Protein AF-A0A7C3PF75-F1 (afdb_monomer)

Foldseek 3Di:
DPDDPDDDCVVPLLVVLVVCVVVLVLAFPQDVKPEADEDEQPAAALQAEDDVVSLVSLVVVQVVQVVCVVVRHRYAYAYEHEPPPVVLVVSVQVVQVVVVHGPVVDDPVVSVVVSVVSSVVSVVRRVVVCSSSVGSHSPVRYYYCPDPVNVVVVVVVVVVCVVVVNDDDDDDAFCADLVSLDGDDPVPWDKDKDKAKKWWFWWAFDDDPPDDDDDGTDIEIDRQLLLLLQFAEKEAACPPPVCVVQAQTWTQRPPNRDIHGYHHDNLFDCPPDNRIYTQQLNPDNSSVVVCVVVVTDHQDQADSNQAGDPSGPPVGGGHHSVVSRVVSVVVSVVVVGTDDMDIDIDMDID

pLDDT: mean 91.45, std 7.37, range [52.84, 98.44]

Solvent-accessible surface area (backbone atoms only — not comparable to full-atom values): 19732 Å² total; per-residue (Å²): 132,91,76,71,96,68,90,61,63,88,83,44,54,65,64,52,45,53,50,38,61,78,65,52,65,32,48,63,50,54,84,87,50,77,45,74,47,75,47,69,54,84,42,51,56,28,65,51,80,79,52,71,69,54,54,53,54,50,51,58,52,40,51,54,48,50,52,43,39,74,74,43,22,16,26,41,35,38,40,44,34,27,64,53,63,67,60,33,49,53,52,48,45,57,53,34,47,76,74,76,42,57,75,85,79,45,55,72,68,56,50,51,52,52,52,50,52,49,31,56,55,27,43,57,52,40,54,51,49,44,52,73,74,60,59,62,49,21,67,95,59,55,45,45,57,80,36,66,78,45,46,53,50,50,50,54,51,51,50,48,38,44,76,68,71,74,59,88,87,81,91,71,91,66,51,66,41,45,87,79,68,47,74,49,58,79,90,73,47,49,73,46,82,42,85,47,49,37,38,32,36,46,30,41,44,60,86,58,93,92,64,81,90,84,69,58,54,47,60,30,42,39,73,57,68,47,51,51,50,23,48,55,32,33,36,25,22,68,84,38,78,91,49,58,90,45,51,79,38,44,30,35,41,68,90,46,87,42,74,26,44,25,42,67,37,81,86,42,52,62,84,51,83,61,24,30,38,72,23,29,27,57,81,39,74,68,29,30,52,52,22,61,78,71,71,48,70,77,40,58,29,62,42,70,77,44,21,27,26,83,74,25,47,79,94,41,51,70,29,42,56,67,56,30,29,55,50,47,52,54,52,37,45,74,69,68,32,51,75,54,76,42,84,36,79,45,78,45,77,94

Nearest PDB structures (foldseek):
  1gax-assembly2_B  TM=9.456E-01  e=3.835E-31  Thermus thermophilus
  8c9f-assembly1_A  TM=9.007E-01  e=2.202E-23  Priestia megaterium
  8c9g-assembly1_A  TM=8.304E-01  e=9.195E-23  Priestia megaterium
  8wnj-assembly1_A  TM=8.483E-01  e=2.159E-21  Helicobacter pylori
  1wka-assembly1_A  TM=9.483E-01  e=9.766E-17  Thermus thermophilus

Sequence (350 aa):
MKLSKVYEPGQYEADIYALWEKTESFAPKNRGGKGSYSIVIPPPNANGDLHIGHGLTLALEDIAIRYHRMTGKATLFLPGADHAGFETQVVYEKHLAKEGKSRFDFSREELYGQIWDFVAQNRENYESQFRKIGASLDWSRYTFTLDQKIVDRAYETFKKLWDDDLIYRGERLVNFCTFHGTAFADIEVEYETEMGKMYYIHFPLVPVSGVTDEQKFILIATTRPETMLGDVAVAVHPDDKRFKHLVGRTVKIPLADREVPVIADPMVDPAFGTGAVKITAAHDPNDFDVARNHNLPLLSVITEEGKIGHDAPRAYHGLSVEDGRKQVVADVERLGLLKKIEDHEHRVGH

Structure (mmCIF, N/CA/C/O backbone):
data_AF-A0A7C3PF75-F1
#
_entry.id   AF-A0A7C3PF75-F1
#
loop_
_atom_site.group_PDB
_atom_site.id
_atom_site.type_symbol
_atom_site.label_atom_id
_atom_site.label_alt_id
_atom_site.label_comp_id
_atom_site.label_asym_id
_atom_site.label_entity_id
_atom_site.label_seq_id
_atom_site.pdbx_PDB_ins_code
_atom_site.Cartn_x
_atom_site.Cartn_y
_atom_site.Cartn_z
_atom_site.occupancy
_atom_site.B_iso_or_equiv
_atom_site.auth_seq_id
_atom_site.auth_comp_id
_atom_site.auth_asym_id
_atom_site.auth_atom_id
_atom_site.pdbx_PDB_model_num
ATOM 1 N N . MET A 1 1 ? -27.163 21.617 51.375 1.00 56.31 1 MET A N 1
ATOM 2 C CA . MET A 1 1 ? -26.038 21.539 50.419 1.00 56.31 1 MET A CA 1
ATOM 3 C C . MET A 1 1 ? -25.806 22.947 49.877 1.00 56.31 1 MET A C 1
ATOM 5 O O . MET A 1 1 ? -26.743 23.509 49.325 1.00 56.31 1 MET A O 1
ATOM 9 N N . LYS A 1 2 ? -24.650 23.580 50.126 1.00 59.53 2 LYS A N 1
ATOM 10 C CA . LYS A 1 2 ? -24.314 24.863 49.479 1.00 59.53 2 LYS A CA 1
ATOM 11 C C . LYS A 1 2 ? -23.828 24.534 48.069 1.00 59.53 2 LYS A C 1
ATOM 13 O O . LYS A 1 2 ? -22.743 23.988 47.926 1.00 59.53 2 LYS A O 1
ATOM 18 N N . LEU A 1 3 ? -24.657 24.795 47.065 1.00 79.19 3 LEU A N 1
ATOM 19 C CA . LEU A 1 3 ? -24.290 24.608 45.663 1.00 79.19 3 LEU A CA 1
ATOM 20 C C . LEU A 1 3 ? -23.404 25.778 45.217 1.00 79.19 3 LEU A C 1
ATOM 22 O O . LEU A 1 3 ? -23.739 26.937 45.476 1.00 79.19 3 LEU A O 1
ATOM 26 N N . SER A 1 4 ? -22.269 25.476 44.580 1.00 84.25 4 SER A N 1
ATOM 27 C CA . SER A 1 4 ? -21.447 26.489 43.908 1.00 84.25 4 SER A CA 1
ATOM 28 C C . SER A 1 4 ? -22.274 27.196 42.829 1.00 84.25 4 SER A C 1
ATOM 30 O O . SER A 1 4 ? -23.142 26.585 42.207 1.00 84.25 4 SER A O 1
ATOM 32 N N . LYS A 1 5 ? -22.005 28.485 42.590 1.00 89.50 5 LYS A N 1
ATOM 33 C CA . LYS A 1 5 ? -22.631 29.230 41.482 1.00 89.50 5 LYS A CA 1
ATOM 34 C C . LYS A 1 5 ? -22.089 28.810 40.112 1.00 89.50 5 LYS A C 1
ATOM 36 O O . LYS A 1 5 ? -22.757 29.051 39.113 1.00 89.50 5 LYS A O 1
ATOM 41 N N . VAL A 1 6 ? -20.893 28.222 40.072 1.00 92.12 6 VAL A N 1
ATOM 42 C CA . VAL A 1 6 ? -20.219 27.779 38.848 1.00 92.12 6 VAL A CA 1
ATOM 43 C C . VAL A 1 6 ? -20.114 26.258 38.881 1.00 92.12 6 VAL A C 1
ATOM 45 O O . VAL A 1 6 ? -19.651 25.691 39.872 1.00 92.12 6 VAL A O 1
ATOM 48 N N . TYR A 1 7 ? -20.582 25.611 37.813 1.00 91.25 7 TYR A N 1
ATOM 49 C CA . TYR A 1 7 ? -20.392 24.180 37.603 1.00 91.25 7 TYR A CA 1
ATOM 50 C C . TYR A 1 7 ? -18.962 23.929 37.118 1.00 91.25 7 TYR A C 1
ATOM 52 O O . TYR A 1 7 ? -18.537 24.512 36.124 1.00 91.25 7 TYR A O 1
ATOM 60 N N . GLU A 1 8 ? -18.236 23.065 37.824 1.00 91.50 8 GLU A N 1
ATOM 61 C CA . GLU A 1 8 ? -16.884 22.633 37.467 1.00 91.50 8 GLU A CA 1
ATOM 62 C C . GLU A 1 8 ? -16.927 21.144 37.095 1.00 91.50 8 GLU A C 1
ATOM 64 O O . GLU A 1 8 ? -16.920 20.305 37.997 1.00 91.50 8 GLU A O 1
ATOM 69 N N . PRO A 1 9 ? -16.998 20.787 35.796 1.00 91.38 9 PRO A N 1
ATOM 70 C CA . PRO A 1 9 ? -17.241 19.407 35.366 1.00 91.38 9 PRO A CA 1
ATOM 71 C C . PRO A 1 9 ? -16.229 18.401 35.925 1.00 91.38 9 PRO A C 1
ATOM 73 O O . PRO A 1 9 ? -16.613 17.338 36.416 1.00 91.38 9 PRO A O 1
ATOM 76 N N . GLY A 1 10 ? -14.951 18.795 35.979 1.00 90.19 10 GLY A N 1
ATOM 77 C CA . GLY A 1 10 ? -13.859 17.963 36.488 1.00 90.19 10 GLY A CA 1
ATOM 78 C C . GLY A 1 10 ? -13.993 17.532 37.954 1.00 90.19 10 GLY A C 1
ATOM 79 O O . GLY A 1 10 ? -13.311 16.598 38.361 1.00 90.19 10 GLY A O 1
ATOM 80 N N . GLN A 1 11 ? -14.877 18.157 38.742 1.00 90.94 11 GLN A N 1
ATOM 81 C CA . GLN A 1 11 ? -15.174 17.722 40.112 1.00 90.94 11 GLN A CA 1
ATOM 82 C C . GLN A 1 11 ? -16.186 16.563 40.182 1.00 90.94 11 GLN A C 1
ATOM 84 O O . GLN A 1 11 ? -16.352 15.987 41.252 1.00 90.94 11 GLN A O 1
ATOM 89 N N . TYR A 1 12 ? -16.890 16.241 39.088 1.00 92.56 12 TYR A N 1
ATOM 90 C CA . TYR A 1 12 ? -18.027 15.308 39.108 1.00 92.56 12 TYR A CA 1
ATOM 91 C C . TYR A 1 12 ? -17.942 14.191 38.063 1.00 92.56 12 TYR A C 1
ATOM 93 O O . TYR A 1 12 ? -18.398 13.082 38.328 1.00 92.56 12 TYR A O 1
ATOM 101 N N . GLU A 1 13 ? -17.408 14.465 36.870 1.00 95.44 13 GLU A N 1
ATOM 102 C CA . GLU A 1 13 ? -17.484 13.543 35.724 1.00 95.44 13 GLU A CA 1
ATOM 103 C C . GLU A 1 13 ? -16.862 12.169 36.012 1.00 95.44 13 GLU A C 1
ATOM 105 O O . GLU A 1 13 ? -17.472 11.146 35.701 1.00 95.44 13 GLU A O 1
ATOM 110 N N . ALA A 1 14 ? -15.698 12.135 36.670 1.00 94.19 14 ALA A N 1
ATOM 111 C CA . ALA A 1 14 ? -15.014 10.889 37.017 1.00 94.19 14 ALA A CA 1
ATOM 112 C C . ALA A 1 14 ? -15.833 10.022 37.991 1.00 94.19 14 ALA A C 1
ATOM 114 O O . ALA A 1 14 ? -15.987 8.820 37.769 1.00 94.19 14 ALA A O 1
ATOM 115 N N . ASP A 1 15 ? -16.415 10.634 39.026 1.00 95.25 15 ASP A N 1
ATOM 116 C CA . ASP A 1 15 ? -17.236 9.935 40.022 1.00 95.25 15 ASP A CA 1
ATOM 117 C C . ASP A 1 15 ? -18.532 9.391 39.403 1.00 95.25 15 ASP A C 1
ATOM 119 O O . ASP A 1 15 ? -18.954 8.268 39.693 1.00 95.25 15 ASP A O 1
ATOM 123 N N . ILE A 1 16 ? -19.156 10.171 38.512 1.00 96.31 16 ILE A N 1
ATOM 124 C CA . ILE A 1 16 ? -20.356 9.758 37.773 1.00 96.31 16 ILE A CA 1
ATOM 125 C C . ILE A 1 16 ? -20.036 8.572 36.860 1.00 96.31 16 ILE A C 1
ATOM 127 O O . ILE A 1 16 ? -20.795 7.600 36.828 1.00 96.31 16 ILE A O 1
ATOM 131 N N . TYR A 1 17 ? -18.912 8.623 36.143 1.00 96.81 17 TYR A N 1
ATOM 132 C CA . TYR A 1 17 ? -18.509 7.536 35.258 1.00 96.81 17 TYR A CA 1
ATOM 133 C C . TYR A 1 17 ? -18.223 6.246 36.030 1.00 96.81 17 TYR A C 1
ATOM 135 O O . TYR A 1 17 ? -18.754 5.187 35.691 1.00 96.81 17 TYR A O 1
ATOM 143 N N . ALA A 1 18 ? -17.472 6.349 37.130 1.00 95.62 18 ALA A N 1
ATOM 144 C CA . ALA A 1 18 ? -17.194 5.221 38.013 1.00 95.62 18 ALA A CA 1
ATOM 145 C C . ALA A 1 18 ? -18.487 4.594 38.566 1.00 95.62 18 ALA A C 1
ATOM 147 O O . ALA A 1 18 ? -18.597 3.370 38.679 1.00 95.62 18 ALA A O 1
ATOM 148 N N . LEU A 1 19 ? -19.505 5.409 38.871 1.00 97.12 19 LEU A N 1
ATOM 149 C CA . LEU A 1 19 ? -20.821 4.916 39.275 1.00 97.12 19 LEU A CA 1
ATOM 150 C C . LEU A 1 19 ? -21.523 4.144 38.145 1.00 97.12 19 LEU A C 1
ATOM 152 O O . LEU A 1 19 ? -22.125 3.098 38.410 1.00 97.12 19 LEU A O 1
ATOM 156 N N . TRP A 1 20 ? -21.459 4.624 36.900 1.00 96.31 20 TRP A N 1
ATOM 157 C CA . TRP A 1 20 ? -22.042 3.926 35.749 1.00 96.31 20 TRP A CA 1
ATOM 158 C C . TRP A 1 20 ? -21.400 2.561 35.509 1.00 96.31 20 TRP A C 1
ATOM 160 O O . TRP A 1 20 ? -22.131 1.587 35.316 1.00 96.31 20 TRP A O 1
ATOM 170 N N . GLU A 1 21 ? -20.072 2.463 35.582 1.00 94.38 21 GLU A N 1
ATOM 171 C CA . GLU A 1 21 ? -19.365 1.183 35.457 1.00 94.38 21 GLU A CA 1
ATOM 172 C C . GLU A 1 21 ? -19.703 0.242 36.617 1.00 94.38 21 GLU A C 1
ATOM 174 O O . GLU A 1 21 ? -20.109 -0.897 36.387 1.00 94.38 21 GLU A O 1
ATOM 179 N N . LYS A 1 22 ? -19.654 0.732 37.863 1.00 95.69 22 LYS A N 1
ATOM 180 C CA . LYS A 1 22 ? -19.972 -0.064 39.061 1.00 95.69 22 LYS A CA 1
ATOM 181 C C . LYS A 1 22 ? -21.387 -0.651 39.041 1.00 95.69 22 LYS A C 1
ATOM 183 O O . LYS A 1 22 ? -21.632 -1.700 39.628 1.00 95.69 22 LYS A O 1
ATOM 188 N N . THR A 1 23 ? -22.332 0.045 38.416 1.00 94.88 23 THR A N 1
ATOM 189 C CA . THR A 1 23 ? -23.743 -0.373 38.313 1.00 94.88 23 THR A CA 1
ATOM 190 C C . THR A 1 23 ? -24.058 -1.119 37.015 1.00 94.88 23 THR A C 1
ATOM 192 O O . THR A 1 23 ? -25.232 -1.380 36.713 1.00 94.88 23 THR A O 1
ATOM 195 N N . GLU A 1 24 ? -23.024 -1.428 36.225 1.00 93.62 24 GLU A N 1
ATOM 196 C CA . GLU A 1 24 ? -23.127 -2.065 34.913 1.00 93.62 24 GLU A CA 1
ATOM 197 C C . GLU A 1 24 ? -24.169 -1.353 34.033 1.00 93.62 24 GLU A C 1
ATOM 199 O O . GLU A 1 24 ? -25.007 -1.969 33.371 1.00 93.62 24 GLU A O 1
ATOM 204 N N . SER A 1 25 ? -24.201 -0.018 34.094 1.00 93.06 25 SER A N 1
ATOM 205 C CA . SER A 1 25 ? -25.232 0.798 33.442 1.00 93.06 25 SER A CA 1
ATOM 206 C C . SER A 1 25 ? -25.188 0.710 31.914 1.00 93.06 25 SER A C 1
ATOM 208 O O . SER A 1 25 ? -26.194 0.977 31.255 1.00 93.06 25 SER A O 1
ATOM 210 N N . PHE A 1 26 ? -24.044 0.317 31.351 1.00 94.69 26 PHE A N 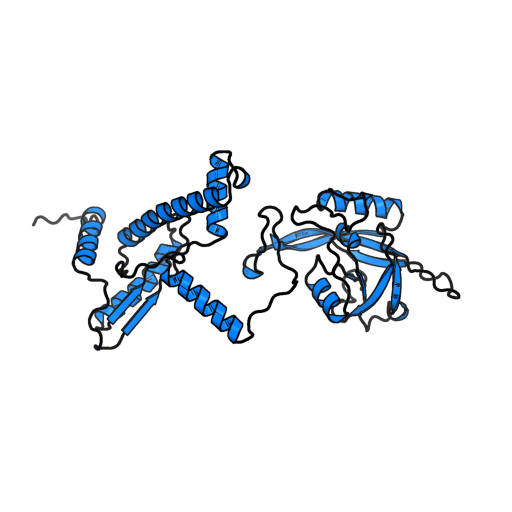1
ATOM 211 C CA . PHE A 1 26 ? -23.822 0.253 29.906 1.00 94.69 26 PHE A CA 1
ATOM 212 C C . PHE A 1 26 ? -24.114 -1.112 29.286 1.00 94.69 26 PHE A C 1
ATOM 214 O O . PHE A 1 26 ? -24.373 -1.176 28.081 1.00 94.69 26 PHE A O 1
ATOM 221 N N . ALA A 1 27 ? -24.147 -2.171 30.100 1.00 92.50 27 ALA A N 1
ATOM 222 C CA . ALA A 1 27 ? -24.426 -3.522 29.642 1.00 92.50 27 ALA A CA 1
ATOM 223 C C . ALA A 1 27 ? -25.846 -3.629 29.038 1.00 92.50 27 ALA A C 1
ATOM 225 O O . ALA A 1 27 ? -26.780 -2.981 29.529 1.00 92.50 27 ALA A O 1
ATOM 226 N N . PRO A 1 28 ? -26.063 -4.464 28.001 1.00 91.56 28 PRO A N 1
ATOM 227 C CA . PRO A 1 28 ? -27.381 -4.646 27.396 1.00 91.56 28 PRO A CA 1
ATOM 228 C C . PRO A 1 28 ? -28.409 -5.219 28.389 1.00 91.56 28 PRO A C 1
ATOM 230 O O . PRO A 1 28 ? -28.461 -6.427 28.630 1.00 91.56 28 PRO A O 1
ATOM 233 N N . LYS A 1 29 ? -29.268 -4.351 28.935 1.00 84.44 29 LYS A N 1
ATOM 234 C CA . LYS A 1 29 ? -30.427 -4.701 29.780 1.00 84.44 29 LYS A CA 1
ATOM 235 C C . LYS A 1 29 ? -31.695 -4.836 28.914 1.00 84.44 29 LYS A C 1
ATOM 237 O O . LYS A 1 29 ? -31.713 -4.377 27.777 1.00 84.44 29 LYS A O 1
ATOM 242 N N . ASN A 1 30 ? -32.762 -5.464 29.420 1.00 77.19 30 ASN A N 1
ATOM 243 C CA . ASN A 1 30 ? -34.051 -5.648 28.713 1.00 77.19 30 ASN A CA 1
ATOM 244 C C . ASN A 1 30 ? -34.005 -6.523 27.442 1.00 77.19 30 ASN A C 1
ATOM 246 O O . ASN A 1 30 ? -34.671 -6.228 26.444 1.00 77.19 30 ASN A O 1
ATOM 250 N N . ARG A 1 31 ? -33.244 -7.627 27.460 1.00 70.31 31 ARG A N 1
ATOM 251 C CA . ARG A 1 31 ? -33.301 -8.634 26.384 1.00 70.31 31 ARG A CA 1
ATOM 252 C C . ARG A 1 31 ? -34.741 -9.153 26.242 1.00 70.31 31 ARG A C 1
ATOM 254 O O . ARG A 1 31 ? -35.312 -9.625 27.217 1.00 70.31 31 ARG A O 1
ATOM 261 N N . GLY A 1 32 ? -35.324 -9.024 25.047 1.00 66.69 32 GLY A N 1
ATOM 262 C CA . GLY A 1 32 ? -36.733 -9.360 24.782 1.00 66.69 32 GLY A CA 1
ATOM 263 C C . GLY A 1 32 ? -37.738 -8.213 24.987 1.00 66.69 32 GLY A C 1
ATOM 264 O O . GLY A 1 32 ? -38.935 -8.441 24.856 1.00 66.69 32 GLY A O 1
ATOM 265 N N . GLY A 1 33 ? -37.271 -6.994 25.295 1.00 78.19 33 GLY A N 1
ATOM 266 C CA . GLY A 1 33 ? -38.093 -5.780 25.377 1.00 78.19 33 GLY A CA 1
ATOM 267 C C . GLY A 1 33 ? -38.475 -5.210 24.003 1.00 78.19 33 GLY A C 1
ATOM 268 O O . GLY A 1 33 ? -38.854 -5.938 23.091 1.00 78.19 33 GLY A O 1
ATOM 269 N N . LYS A 1 34 ? -38.338 -3.890 23.806 1.00 88.19 34 LYS A N 1
ATOM 270 C CA . LYS A 1 34 ? -38.703 -3.190 22.549 1.00 88.19 34 LYS A CA 1
ATOM 271 C C . LYS A 1 34 ? -37.704 -3.400 21.390 1.00 88.19 34 LYS A C 1
ATOM 273 O O . LYS A 1 34 ? -37.527 -2.524 20.543 1.00 88.19 34 LYS A O 1
ATOM 278 N N . GLY A 1 35 ? -37.034 -4.549 21.363 1.00 92.62 35 GLY A N 1
ATOM 279 C CA . GLY A 1 35 ? -35.969 -4.890 20.420 1.00 92.62 35 GLY A CA 1
ATOM 280 C C . GLY A 1 35 ? -34.564 -4.526 20.908 1.00 92.62 35 GLY A C 1
ATOM 281 O O . GLY A 1 35 ? -34.360 -4.104 22.049 1.00 92.62 35 GLY A O 1
ATOM 282 N N . SER A 1 36 ? -33.585 -4.714 20.025 1.00 95.38 36 SER A N 1
ATOM 283 C CA . SER A 1 36 ? -32.164 -4.452 20.269 1.00 95.38 36 SER A CA 1
ATOM 284 C C . SER A 1 36 ? -31.625 -3.346 19.363 1.00 95.38 36 SER A C 1
ATOM 286 O O . SER A 1 36 ? -32.185 -3.057 18.305 1.00 95.38 36 SER A O 1
ATOM 288 N N . TYR A 1 37 ? -30.534 -2.718 19.788 1.00 96.00 37 TYR A N 1
ATOM 289 C CA . TYR A 1 37 ? -29.764 -1.777 18.981 1.00 96.00 37 TYR A CA 1
ATOM 290 C C . TYR A 1 37 ? -28.284 -1.934 19.319 1.00 96.00 37 TYR A C 1
ATOM 292 O O . TYR A 1 37 ? -27.933 -2.037 20.491 1.00 96.00 37 TYR A O 1
ATOM 300 N N . SER A 1 38 ? -27.412 -1.997 18.323 1.00 96.38 38 SER A N 1
ATOM 301 C CA . SER A 1 38 ? -25.989 -2.197 18.574 1.00 96.38 38 SER A CA 1
ATOM 302 C C . SER A 1 38 ? -25.133 -1.379 17.633 1.00 96.38 38 SER A C 1
ATOM 304 O O . SER A 1 38 ? -25.438 -1.301 16.446 1.00 96.38 38 SER A O 1
ATOM 306 N N . ILE A 1 39 ? -24.049 -0.839 18.176 1.00 97.50 39 ILE A N 1
ATOM 307 C CA . ILE A 1 39 ? -22.969 -0.207 17.428 1.00 97.50 39 ILE A CA 1
ATOM 308 C C . ILE A 1 39 ? -21.669 -0.877 17.869 1.00 97.50 39 ILE A C 1
ATOM 310 O O . ILE A 1 39 ? -21.458 -1.114 19.062 1.00 97.50 39 ILE A O 1
ATOM 314 N N . VAL A 1 40 ? -20.828 -1.212 16.898 1.00 95.50 40 VAL A N 1
ATOM 315 C CA . VAL A 1 40 ? -19.425 -1.558 17.129 1.00 95.50 40 VAL A CA 1
ATOM 316 C C . VAL A 1 40 ? -18.650 -0.279 16.885 1.00 95.50 40 VAL A C 1
ATOM 318 O O . VAL A 1 40 ? -18.814 0.293 15.808 1.00 95.50 40 VAL A O 1
ATOM 321 N N . ILE A 1 41 ? -17.872 0.192 17.866 1.00 92.62 41 ILE A N 1
ATOM 322 C CA . ILE A 1 41 ? -17.008 1.344 17.591 1.00 92.62 41 ILE A CA 1
ATOM 323 C C . ILE A 1 41 ? -16.045 0.961 16.468 1.00 92.62 41 ILE A C 1
ATOM 325 O O . ILE A 1 41 ? -15.554 -0.173 16.480 1.00 92.62 41 ILE A O 1
ATOM 329 N N . PRO A 1 42 ? -15.731 1.867 15.532 1.00 91.19 42 PRO A N 1
ATOM 330 C CA . PRO A 1 42 ? -14.528 1.745 14.729 1.00 91.19 42 PRO A CA 1
ATOM 331 C C . PRO A 1 42 ? -13.356 1.609 15.711 1.00 91.19 42 PRO A C 1
ATOM 333 O O . PRO A 1 42 ? -13.108 2.548 16.475 1.00 91.19 42 PRO A O 1
ATOM 336 N N . PRO A 1 43 ? -12.723 0.428 15.808 1.00 87.56 43 PRO A N 1
ATOM 337 C CA . PRO A 1 43 ? -11.720 0.196 16.833 1.00 87.56 43 PRO A CA 1
ATOM 338 C C . PRO A 1 43 ? -10.542 1.145 16.569 1.00 87.56 43 PRO A C 1
ATOM 340 O O . PRO A 1 43 ? -9.991 1.102 15.472 1.00 87.56 43 PRO A O 1
ATOM 343 N N . PRO A 1 44 ? -10.165 2.029 17.513 1.00 89.12 44 PRO A N 1
ATOM 344 C CA . PRO A 1 44 ? -9.014 2.897 17.319 1.00 89.12 44 PRO A CA 1
ATOM 345 C C . PRO A 1 44 ? -7.741 2.063 17.177 1.00 89.12 44 PRO A C 1
ATOM 347 O O . PRO A 1 44 ? -7.589 1.018 17.822 1.00 89.12 44 PRO A O 1
ATOM 350 N N . ASN A 1 45 ? -6.814 2.569 16.369 1.00 88.19 45 ASN A N 1
ATOM 351 C CA . ASN A 1 45 ? -5.495 1.976 16.211 1.00 88.19 45 ASN A CA 1
ATOM 352 C C . ASN A 1 45 ? -4.725 2.154 17.522 1.00 88.19 45 ASN A C 1
ATOM 354 O O . ASN A 1 45 ? -4.598 3.262 18.045 1.00 88.19 45 ASN A O 1
ATOM 358 N N . ALA A 1 46 ? -4.208 1.061 18.075 1.00 81.19 46 ALA A N 1
ATOM 359 C CA . ALA A 1 46 ? -3.522 1.056 19.365 1.00 81.19 46 ALA A CA 1
ATOM 360 C C . ALA A 1 46 ? -2.058 1.534 19.257 1.00 81.19 46 ALA A C 1
ATOM 362 O O . ALA A 1 46 ? -1.144 0.931 19.819 1.00 81.19 46 ALA A O 1
ATOM 363 N N . ASN A 1 47 ? -1.829 2.620 18.516 1.00 78.81 47 ASN A N 1
ATOM 364 C CA . ASN A 1 47 ? -0.511 3.186 18.231 1.00 78.81 47 ASN A CA 1
ATOM 365 C C . ASN A 1 47 ? -0.335 4.632 18.739 1.00 78.81 47 ASN A C 1
ATOM 367 O O . ASN A 1 47 ? 0.773 5.162 18.663 1.00 78.81 47 ASN A O 1
ATOM 371 N N . GLY A 1 48 ? -1.379 5.268 19.287 1.00 80.94 48 GLY A N 1
ATOM 372 C CA . GLY A 1 48 ? -1.293 6.625 19.832 1.00 80.94 48 GLY A CA 1
ATOM 373 C C . GLY A 1 48 ? -2.555 7.113 20.550 1.00 80.94 48 GLY A C 1
ATOM 374 O O . GLY A 1 48 ? -3.515 6.370 20.742 1.00 80.94 48 GLY A O 1
ATOM 375 N N . ASP A 1 49 ? -2.530 8.384 20.961 1.00 85.69 49 ASP A N 1
ATOM 376 C CA . ASP A 1 49 ? -3.632 9.052 21.663 1.00 85.69 49 ASP A CA 1
ATOM 377 C C . ASP A 1 49 ? -4.803 9.424 20.737 1.00 85.69 49 ASP A C 1
ATOM 379 O O . ASP A 1 49 ? -4.630 9.746 19.558 1.00 85.69 49 ASP A O 1
ATOM 383 N N . LEU A 1 50 ? -6.013 9.481 21.302 1.00 88.00 50 LEU A N 1
ATOM 384 C CA . LEU A 1 50 ? -7.208 9.912 20.584 1.00 88.00 50 LEU A CA 1
ATOM 385 C C . LEU A 1 50 ? -7.156 11.412 20.252 1.00 88.00 50 LEU A C 1
ATOM 387 O O . LEU A 1 50 ? -7.067 12.272 21.127 1.00 88.00 50 LEU A O 1
ATOM 391 N N . HIS A 1 51 ? -7.327 11.741 18.973 1.00 90.31 51 HIS A N 1
ATOM 392 C CA . HIS A 1 51 ? -7.577 13.108 18.505 1.00 90.31 51 HIS A CA 1
ATOM 393 C C . HIS A 1 51 ? -9.076 13.467 18.410 1.00 90.31 51 HIS A C 1
ATOM 395 O O . HIS A 1 51 ? -9.951 12.604 18.483 1.00 90.31 51 HIS A O 1
ATOM 401 N N . ILE A 1 52 ? -9.386 14.741 18.128 1.00 92.81 52 ILE A N 1
ATOM 402 C CA . ILE A 1 52 ? -10.761 15.283 18.062 1.00 92.81 52 ILE A CA 1
ATOM 403 C C . ILE A 1 52 ? -11.701 14.523 17.111 1.00 92.81 52 ILE A C 1
ATOM 405 O O . ILE A 1 52 ? -12.884 14.387 17.411 1.00 92.81 52 ILE A O 1
ATOM 409 N N . GLY A 1 53 ? -11.178 13.974 16.008 1.00 92.38 53 GLY A N 1
ATOM 410 C CA . GLY A 1 53 ? -11.943 13.106 15.103 1.00 92.38 53 GLY A CA 1
ATOM 411 C C . GLY A 1 53 ? -12.570 11.893 15.804 1.00 92.38 53 GLY A C 1
ATOM 412 O O . GLY A 1 53 ? -13.754 11.634 15.612 1.00 92.38 53 GLY A O 1
ATOM 413 N N . HIS A 1 54 ? -11.837 11.219 16.700 1.00 92.06 54 HIS A N 1
ATOM 414 C CA . HIS A 1 54 ? -12.389 10.130 17.510 1.00 92.06 54 HIS A CA 1
ATOM 415 C C . HIS A 1 54 ? -13.499 10.629 18.435 1.00 92.06 54 HIS A C 1
ATOM 417 O O . HIS A 1 54 ? -14.532 9.980 18.563 1.00 92.06 54 HIS A O 1
ATOM 423 N N . GLY A 1 55 ? -13.309 11.804 19.046 1.00 92.31 55 GLY A N 1
ATOM 424 C CA . GLY A 1 55 ? -14.317 12.430 19.901 1.00 92.31 55 GLY A CA 1
ATOM 425 C C . GLY A 1 55 ? -15.624 12.719 19.158 1.00 92.31 55 GLY A C 1
ATOM 426 O O . GLY A 1 55 ? -16.697 12.450 19.693 1.00 92.31 55 GLY A O 1
ATOM 427 N N . LEU A 1 56 ? -15.545 13.207 17.914 1.00 94.44 56 LEU A N 1
ATOM 428 C CA . LEU A 1 56 ? -16.714 13.446 17.064 1.00 94.44 56 LEU A CA 1
ATOM 429 C C . LEU A 1 56 ? -17.464 12.144 16.753 1.00 94.44 56 LEU A C 1
ATOM 431 O O . LEU A 1 56 ? -18.668 12.069 16.998 1.00 94.44 56 LEU A O 1
ATOM 435 N N . THR A 1 57 ? -16.764 11.129 16.240 1.00 94.69 57 THR A N 1
ATOM 436 C CA . THR A 1 57 ? -17.370 9.835 15.884 1.00 94.69 57 THR A CA 1
ATOM 437 C C . THR A 1 57 ? -18.025 9.186 17.099 1.00 94.69 57 THR A C 1
ATOM 439 O O . THR A 1 57 ? -19.208 8.848 17.064 1.00 94.69 57 THR A O 1
ATOM 442 N N . LEU A 1 58 ? -17.292 9.119 18.212 1.00 94.88 58 LEU A N 1
ATOM 443 C CA . LEU A 1 58 ? -17.775 8.545 19.460 1.00 94.88 58 LEU A CA 1
ATOM 444 C C . LEU A 1 58 ? -19.014 9.275 19.985 1.00 94.88 58 LEU A C 1
ATOM 446 O O . LEU A 1 58 ? -19.963 8.628 20.418 1.00 94.88 58 LEU A O 1
ATOM 450 N N . ALA A 1 59 ? -19.035 10.611 19.941 1.00 94.81 59 ALA A N 1
ATOM 451 C CA . ALA A 1 59 ? -20.180 11.388 20.405 1.00 94.81 59 ALA A CA 1
ATOM 452 C C . ALA A 1 59 ? -21.447 11.085 19.590 1.00 94.81 59 ALA A C 1
ATOM 454 O O . ALA A 1 59 ? -22.523 10.923 20.168 1.00 94.81 59 ALA A O 1
ATOM 455 N N . LEU A 1 60 ? -21.331 10.972 18.262 1.00 96.38 60 LEU A N 1
ATOM 456 C CA . LEU A 1 60 ? -22.463 10.651 17.386 1.00 96.38 60 LEU A CA 1
ATOM 457 C C . LEU A 1 60 ? -23.025 9.251 17.672 1.00 96.38 60 LEU A C 1
ATOM 459 O O . LEU A 1 60 ? -24.241 9.080 17.798 1.00 96.38 60 LEU A O 1
ATOM 463 N N . GLU A 1 61 ? -22.147 8.262 17.824 1.00 97.50 61 GLU A N 1
ATOM 464 C CA . GLU A 1 61 ? -22.524 6.884 18.144 1.00 97.50 61 GLU A CA 1
ATOM 465 C C . GLU A 1 61 ? -23.136 6.767 19.548 1.00 97.50 61 GLU A C 1
ATOM 467 O O . GLU A 1 61 ? -24.189 6.144 19.728 1.00 97.50 61 GLU A O 1
ATOM 472 N N . ASP A 1 62 ? -22.534 7.424 20.544 1.00 97.69 62 ASP A N 1
ATOM 473 C CA . ASP A 1 62 ? -22.987 7.372 21.934 1.00 97.69 62 ASP A CA 1
ATOM 474 C C . ASP A 1 62 ? -24.361 8.035 22.111 1.00 97.69 62 ASP A C 1
ATOM 476 O O . ASP A 1 62 ? -25.205 7.528 22.855 1.00 97.69 62 ASP A O 1
ATOM 480 N N . ILE A 1 63 ? -24.645 9.124 21.382 1.00 97.94 63 ILE A N 1
ATOM 481 C CA . ILE A 1 63 ? -25.978 9.748 21.352 1.00 97.94 63 ILE A CA 1
ATOM 482 C C . ILE A 1 63 ? -27.029 8.742 20.868 1.00 97.94 63 ILE A C 1
ATOM 484 O O . ILE A 1 63 ? -28.078 8.594 21.506 1.00 97.94 63 ILE A O 1
ATOM 488 N N . ALA A 1 64 ? -26.753 8.017 19.780 1.00 97.81 64 ALA A N 1
ATOM 489 C CA . ALA A 1 64 ? -27.678 7.026 19.235 1.00 97.81 64 ALA A CA 1
ATOM 490 C C . ALA A 1 64 ? -27.900 5.856 20.208 1.00 97.81 64 ALA A C 1
ATOM 492 O O . ALA A 1 64 ? -29.043 5.454 20.461 1.00 97.81 64 ALA A O 1
ATOM 493 N N . ILE A 1 65 ? -26.822 5.354 20.818 1.00 97.81 65 ILE A N 1
ATOM 494 C CA . ILE A 1 65 ? -26.876 4.317 21.855 1.00 97.81 65 ILE A CA 1
ATOM 495 C C . ILE A 1 65 ? -27.736 4.775 23.032 1.00 97.81 65 ILE A C 1
ATOM 497 O O . ILE A 1 65 ? -28.666 4.069 23.428 1.00 97.81 65 ILE A O 1
ATOM 501 N N . ARG A 1 66 ? -27.473 5.962 23.586 1.00 97.50 66 ARG A N 1
ATOM 502 C CA . ARG A 1 66 ? -28.217 6.492 24.737 1.00 97.50 66 ARG A CA 1
ATOM 503 C C . ARG A 1 66 ? -29.685 6.702 24.412 1.00 97.50 66 ARG A C 1
ATOM 505 O O . ARG A 1 66 ? -30.530 6.265 25.192 1.00 97.50 66 ARG A O 1
ATOM 512 N N . TYR A 1 67 ? -29.994 7.297 23.261 1.00 97.31 67 TYR A N 1
ATOM 513 C CA . TYR A 1 67 ? -31.367 7.474 22.799 1.00 97.31 67 TYR A CA 1
ATOM 514 C C . TYR A 1 67 ? -32.105 6.132 22.755 1.00 97.31 67 TYR A C 1
ATOM 516 O O . TYR A 1 67 ? -33.146 5.965 23.394 1.00 97.31 67 TYR A O 1
ATOM 524 N N . HIS A 1 68 ? -31.538 5.125 22.085 1.00 96.12 68 HIS A N 1
ATOM 525 C CA . HIS A 1 68 ? -32.181 3.819 21.986 1.00 96.12 68 HIS A CA 1
ATOM 526 C C . HIS A 1 68 ? -32.305 3.107 23.337 1.00 96.12 68 HIS A C 1
ATOM 528 O O . HIS A 1 68 ? -33.355 2.513 23.610 1.00 96.12 68 HIS A O 1
ATOM 534 N N . ARG A 1 69 ? -31.308 3.240 24.218 1.00 95.31 69 ARG A N 1
ATOM 535 C CA . ARG A 1 69 ? -31.351 2.721 25.592 1.00 95.31 69 ARG A CA 1
ATOM 536 C C . ARG A 1 69 ? -32.516 3.344 26.362 1.00 95.31 69 ARG A C 1
ATOM 538 O O . ARG A 1 69 ? -33.313 2.621 26.956 1.00 95.31 69 ARG A O 1
ATOM 545 N N . MET A 1 70 ? -32.688 4.664 26.266 1.00 94.56 70 MET A N 1
ATOM 546 C CA . MET A 1 70 ? -33.788 5.406 26.898 1.00 94.56 70 MET A CA 1
ATOM 547 C C . MET A 1 70 ? -35.166 5.055 26.321 1.00 94.56 70 MET A C 1
ATOM 549 O O . MET A 1 70 ? -36.154 5.064 27.051 1.00 94.56 70 MET A O 1
ATOM 553 N N . THR A 1 71 ? -35.258 4.681 25.040 1.00 94.19 71 THR A N 1
ATOM 554 C CA . THR A 1 71 ? -36.526 4.209 24.446 1.00 94.19 71 THR A CA 1
ATOM 555 C C . THR A 1 71 ? -36.940 2.803 24.896 1.00 94.19 71 THR A C 1
ATOM 557 O O . THR A 1 71 ? -38.054 2.369 24.587 1.00 94.19 71 THR A O 1
ATOM 560 N N . GLY A 1 72 ? -36.087 2.099 25.650 1.00 93.12 72 GLY A N 1
ATOM 561 C CA . GLY A 1 72 ? -36.347 0.764 26.192 1.00 93.12 72 GLY A CA 1
ATOM 562 C C . GLY A 1 72 ? -35.817 -0.390 25.337 1.00 93.12 72 GLY A C 1
ATOM 563 O O . GLY A 1 72 ? -36.241 -1.529 25.544 1.00 93.12 72 GLY A O 1
ATOM 564 N N . LYS A 1 73 ? -34.923 -0.123 24.374 1.00 95.00 73 LYS A N 1
ATOM 565 C CA . LYS A 1 73 ? -34.215 -1.175 23.630 1.00 95.00 73 LYS A CA 1
ATOM 566 C C . LYS A 1 73 ? -33.042 -1.725 24.441 1.00 95.00 73 LYS A C 1
ATOM 568 O O . LYS A 1 73 ? -32.419 -0.998 25.213 1.00 95.00 73 LYS A O 1
ATOM 573 N N . ALA A 1 74 ? -32.697 -2.988 24.205 1.00 95.69 74 ALA A N 1
ATOM 574 C CA . ALA A 1 74 ? -31.435 -3.553 24.671 1.00 95.69 74 ALA A CA 1
ATOM 575 C C . ALA A 1 74 ? -30.288 -3.030 23.797 1.00 95.69 74 ALA A C 1
ATOM 577 O O . ALA A 1 74 ? -30.211 -3.369 22.615 1.00 95.69 74 ALA A O 1
ATOM 578 N N . THR A 1 75 ? -29.419 -2.191 24.360 1.00 96.25 75 THR A N 1
ATOM 579 C CA . THR A 1 75 ? -28.346 -1.535 23.601 1.00 96.25 75 THR A CA 1
ATOM 580 C C . THR A 1 75 ? -26.978 -2.126 23.882 1.00 96.25 75 THR A C 1
ATOM 582 O O . THR A 1 75 ? -26.614 -2.234 25.052 1.00 96.25 75 THR A O 1
ATOM 585 N N . LEU A 1 76 ? -26.210 -2.422 22.836 1.00 96.56 76 LEU A N 1
ATOM 586 C CA . LEU A 1 76 ? -24.798 -2.791 22.934 1.00 96.56 76 LEU A CA 1
ATOM 587 C C . LEU A 1 76 ? -23.943 -1.750 22.216 1.00 96.56 76 LEU A C 1
ATOM 589 O O . LEU A 1 76 ? -24.044 -1.617 21.001 1.00 96.56 76 LEU A O 1
ATOM 593 N N . PHE A 1 77 ? -23.088 -1.057 22.960 1.00 97.19 77 PHE A N 1
ATOM 594 C CA . PHE A 1 77 ? -22.021 -0.254 22.378 1.00 97.19 77 PHE A CA 1
ATOM 595 C C . PHE A 1 77 ? -20.707 -0.986 22.621 1.00 97.19 77 PHE A C 1
ATOM 597 O O . PHE A 1 77 ? -20.220 -1.000 23.750 1.00 97.19 77 PHE A O 1
ATOM 604 N N . LEU A 1 78 ? -20.234 -1.715 21.611 1.00 95.81 78 LEU A N 1
ATOM 605 C CA . LEU A 1 78 ? -19.134 -2.666 21.750 1.00 95.81 78 LEU A CA 1
ATOM 606 C C . LEU A 1 78 ? -17.791 -1.938 21.598 1.00 95.81 78 LEU A C 1
ATOM 608 O O . LEU A 1 78 ? -17.525 -1.453 20.497 1.00 95.81 78 LEU A O 1
ATOM 612 N N . PRO A 1 79 ? -16.953 -1.878 22.652 1.00 94.81 79 PRO A N 1
ATOM 613 C CA . PRO A 1 79 ? -15.614 -1.327 22.544 1.00 94.81 79 PRO A CA 1
ATOM 614 C C . PRO A 1 79 ? -14.629 -2.348 21.970 1.00 94.81 79 PRO A C 1
ATOM 616 O O . PRO A 1 79 ? -14.766 -3.558 22.174 1.00 94.81 79 PRO A O 1
ATOM 619 N N . GLY A 1 80 ? -13.580 -1.844 21.331 1.00 92.44 80 GLY A N 1
ATOM 620 C CA . GLY A 1 80 ? -12.434 -2.638 20.919 1.00 92.44 80 GLY A CA 1
ATOM 621 C C . GLY A 1 80 ? -11.235 -1.781 20.544 1.00 92.44 80 GLY A C 1
ATOM 622 O O . GLY A 1 80 ? -11.316 -0.560 20.630 1.00 92.44 80 GLY A O 1
ATOM 623 N N . AL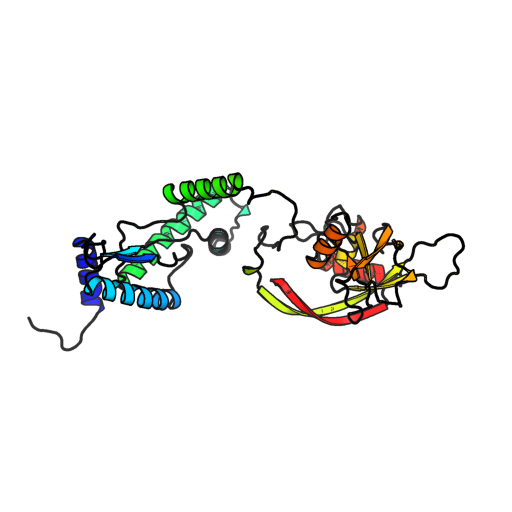A A 1 81 ? -10.138 -2.421 20.153 1.00 91.12 81 ALA A N 1
ATOM 624 C CA . ALA A 1 81 ? -9.002 -1.762 19.514 1.00 91.12 81 ALA A CA 1
ATOM 625 C C . ALA A 1 81 ? -8.439 -2.608 18.385 1.00 91.12 81 ALA A C 1
ATOM 627 O O . ALA A 1 81 ? -8.582 -3.836 18.381 1.00 91.12 81 ALA A O 1
ATOM 628 N N . ASP A 1 82 ? -7.782 -1.921 17.459 1.00 91.31 82 ASP A N 1
ATOM 629 C CA . ASP A 1 82 ? -7.105 -2.527 16.333 1.00 91.31 82 ASP A CA 1
ATOM 630 C C . ASP A 1 82 ? -5.593 -2.479 16.546 1.00 91.31 82 ASP A C 1
ATOM 632 O O . ASP A 1 82 ? -5.012 -1.455 16.906 1.00 91.31 82 ASP A O 1
ATOM 636 N N . HIS A 1 83 ? -4.944 -3.614 16.320 1.00 89.25 83 HIS A N 1
ATOM 637 C CA . HIS A 1 83 ? -3.496 -3.717 16.234 1.00 89.25 83 HIS A CA 1
ATOM 638 C C . HIS A 1 83 ? -2.901 -2.923 15.063 1.00 89.25 83 HIS A C 1
ATOM 640 O O . HIS A 1 83 ? -1.707 -2.647 15.098 1.00 89.25 83 HIS A O 1
ATOM 646 N N . ALA A 1 84 ? -3.696 -2.594 14.036 1.00 87.06 84 ALA A N 1
ATOM 647 C CA . ALA A 1 84 ? -3.338 -1.770 12.877 1.00 87.06 84 ALA A CA 1
ATOM 648 C C . ALA A 1 84 ? -2.097 -2.222 12.076 1.00 87.06 84 ALA A C 1
ATOM 650 O O . ALA A 1 84 ? -1.552 -1.443 11.296 1.00 87.06 84 ALA A O 1
ATOM 651 N N . GLY A 1 85 ? -1.643 -3.470 12.261 1.00 88.69 85 GLY A N 1
ATOM 652 C CA . GLY A 1 85 ? -0.549 -4.104 11.520 1.00 88.69 85 GLY A CA 1
ATOM 653 C C . GLY A 1 85 ? 0.630 -3.173 11.210 1.00 88.69 85 GLY A C 1
ATOM 654 O O . GLY A 1 85 ? 1.403 -2.799 12.095 1.00 88.69 85 GLY A O 1
ATOM 655 N N . PHE A 1 86 ? 0.747 -2.807 9.931 1.00 85.31 86 PHE A N 1
ATOM 656 C CA . PHE A 1 86 ? 1.819 -1.969 9.400 1.00 85.31 86 PHE A CA 1
ATOM 657 C C . PHE A 1 86 ? 1.880 -0.568 10.029 1.00 85.31 86 PHE A C 1
ATOM 659 O O . PHE A 1 86 ? 2.970 -0.103 10.358 1.00 85.31 86 PHE A O 1
ATOM 666 N N . GLU A 1 87 ? 0.746 0.098 10.265 1.00 86.31 87 GLU A N 1
ATOM 667 C CA . GLU A 1 87 ? 0.749 1.451 10.838 1.00 86.31 87 GLU A CA 1
ATOM 668 C C . GLU A 1 87 ? 1.368 1.474 12.236 1.00 86.31 87 GLU A C 1
ATOM 670 O O . GLU A 1 87 ? 2.161 2.357 12.569 1.00 86.31 87 GLU A O 1
ATOM 675 N N . THR A 1 88 ? 1.038 0.477 13.059 1.00 89.94 88 THR A N 1
ATOM 676 C CA . THR A 1 88 ? 1.645 0.308 14.381 1.00 89.94 88 THR A CA 1
ATOM 677 C C . THR A 1 88 ? 3.144 0.096 14.267 1.00 89.94 88 THR A C 1
ATOM 679 O O . THR A 1 88 ? 3.899 0.716 15.015 1.00 89.94 88 THR A O 1
ATOM 682 N N . GLN A 1 89 ? 3.593 -0.721 13.310 1.00 89.38 89 GLN A N 1
ATOM 683 C CA . GLN A 1 89 ? 5.017 -0.913 13.073 1.00 89.38 89 GLN A CA 1
ATOM 684 C C . GLN A 1 89 ? 5.701 0.403 12.674 1.00 89.38 89 GLN A C 1
ATOM 686 O O . GLN A 1 89 ? 6.732 0.730 13.249 1.00 89.38 89 GLN A O 1
ATOM 691 N N . VAL A 1 90 ? 5.122 1.212 11.780 1.00 88.25 90 VAL A N 1
ATOM 692 C CA . VAL A 1 90 ? 5.691 2.517 11.387 1.00 88.25 90 VAL A CA 1
ATOM 693 C C . VAL A 1 90 ? 5.785 3.478 12.570 1.00 88.25 90 VAL A C 1
ATOM 695 O O . VAL A 1 90 ? 6.797 4.161 12.744 1.00 88.25 90 VAL A O 1
ATOM 698 N N . VAL A 1 91 ? 4.742 3.557 13.398 1.00 89.31 91 VAL A N 1
ATOM 699 C CA . VAL A 1 91 ? 4.763 4.413 14.592 1.00 89.31 91 VAL A CA 1
ATOM 700 C C . VAL A 1 91 ? 5.810 3.919 15.593 1.00 89.31 91 VAL A C 1
ATOM 702 O O . VAL A 1 91 ? 6.546 4.734 16.157 1.00 89.31 91 VAL A O 1
ATOM 705 N N . TYR A 1 92 ? 5.935 2.603 15.765 1.00 90.44 92 TYR A N 1
ATOM 706 C CA . TYR A 1 92 ? 6.952 2.008 16.623 1.00 90.44 92 TYR A CA 1
ATOM 707 C C . TYR A 1 92 ? 8.374 2.229 16.084 1.00 90.44 92 TYR A C 1
ATOM 709 O O . TYR A 1 92 ? 9.270 2.614 16.831 1.00 90.44 92 TYR A O 1
ATOM 717 N N . GLU A 1 93 ? 8.593 2.107 14.775 1.00 90.12 93 GLU A N 1
ATOM 718 C CA . GLU A 1 93 ? 9.880 2.407 14.139 1.00 90.12 93 GLU A CA 1
ATOM 719 C C . GLU A 1 93 ? 10.259 3.890 14.293 1.00 90.12 93 GLU A C 1
ATOM 721 O O . GLU A 1 93 ? 11.418 4.205 14.563 1.00 90.12 93 GLU A O 1
ATOM 726 N N . LYS A 1 94 ? 9.290 4.819 14.241 1.00 89.56 94 LYS A N 1
ATOM 727 C CA . LYS A 1 94 ? 9.520 6.238 14.584 1.00 89.56 94 LYS A CA 1
ATOM 728 C C . LYS A 1 94 ? 9.910 6.429 16.052 1.00 89.56 94 LYS A C 1
ATOM 730 O O . LYS A 1 94 ? 10.645 7.367 16.363 1.00 89.56 94 LYS A O 1
ATOM 735 N N . HIS A 1 95 ? 9.407 5.592 16.960 1.00 89.31 95 HIS A N 1
ATOM 736 C CA . HIS A 1 95 ? 9.818 5.594 18.364 1.00 89.31 95 HIS A CA 1
ATOM 737 C C . HIS A 1 95 ? 11.259 5.082 18.517 1.00 89.31 95 HIS A C 1
ATOM 739 O O . HIS A 1 95 ? 12.078 5.783 19.107 1.00 89.31 95 HIS A O 1
ATOM 745 N N . LEU A 1 96 ? 11.601 3.952 17.890 1.00 92.00 96 LEU A N 1
ATOM 746 C CA . LEU A 1 96 ? 12.968 3.413 17.857 1.00 92.00 96 LEU A CA 1
ATOM 747 C C . LEU A 1 96 ? 13.977 4.406 17.265 1.00 92.00 96 LEU A C 1
ATOM 749 O O . LEU A 1 96 ? 15.056 4.600 17.824 1.00 92.00 96 LEU A O 1
ATOM 753 N N . ALA A 1 97 ? 13.609 5.099 16.185 1.00 91.50 97 ALA A N 1
ATOM 754 C CA . ALA A 1 97 ? 14.473 6.081 15.538 1.00 91.50 97 ALA A CA 1
ATOM 755 C C . ALA A 1 97 ? 14.852 7.245 16.473 1.00 91.50 97 ALA A C 1
ATOM 757 O O . ALA A 1 97 ? 15.973 7.749 16.402 1.00 91.50 97 ALA A O 1
ATOM 758 N N . LYS A 1 98 ? 13.962 7.650 17.395 1.00 92.06 98 LYS A N 1
ATOM 759 C CA . LYS A 1 98 ? 14.272 8.664 18.426 1.00 92.06 98 LYS A CA 1
ATOM 760 C C . LYS A 1 98 ? 15.308 8.172 19.437 1.00 92.06 98 LYS A C 1
ATOM 762 O O . LYS A 1 98 ? 16.021 8.988 20.013 1.00 92.06 98 LYS A O 1
ATOM 767 N N . GLU A 1 99 ? 15.407 6.861 19.628 1.00 91.19 99 GLU A N 1
ATOM 768 C CA . GLU A 1 99 ? 16.443 6.214 20.436 1.00 91.19 99 GLU A CA 1
ATOM 769 C C . GLU A 1 99 ? 17.716 5.890 19.637 1.00 91.19 99 GLU A C 1
ATOM 771 O O . GLU A 1 99 ? 18.654 5.315 20.186 1.00 91.19 99 GLU A O 1
ATOM 776 N N . GLY A 1 100 ? 17.763 6.241 18.346 1.00 92.94 100 GLY A N 1
ATOM 777 C CA . GLY A 1 100 ? 18.870 5.903 17.451 1.00 92.94 100 GLY A CA 1
ATOM 778 C C . GLY A 1 100 ? 18.927 4.422 17.065 1.00 92.94 100 GLY A C 1
ATOM 779 O O . GLY A 1 100 ? 19.993 3.952 16.676 1.00 92.94 100 GLY A O 1
ATOM 780 N N . LYS A 1 101 ? 17.808 3.697 17.186 1.00 93.44 101 LYS A N 1
ATOM 781 C CA . LYS A 1 101 ? 17.678 2.277 16.836 1.00 93.44 101 LYS A CA 1
ATOM 782 C C . LYS A 1 101 ? 16.794 2.079 15.605 1.00 93.44 101 LYS A C 1
ATOM 784 O O . LYS A 1 101 ? 16.010 2.951 15.229 1.00 93.44 101 LYS A O 1
ATOM 789 N N . SER A 1 102 ? 16.887 0.902 15.007 1.00 90.62 102 SER A N 1
ATOM 790 C CA . SER A 1 102 ? 16.075 0.422 13.895 1.00 90.62 102 SER A CA 1
ATOM 791 C C . SER A 1 102 ? 15.529 -0.974 14.193 1.00 90.62 102 SER A C 1
ATOM 793 O O . SER A 1 102 ? 16.063 -1.708 15.021 1.00 90.62 102 SER A O 1
ATOM 795 N N . ARG A 1 103 ? 14.490 -1.394 13.464 1.00 88.88 103 ARG A N 1
ATOM 796 C CA . ARG A 1 103 ? 13.969 -2.769 13.527 1.00 88.88 103 ARG A CA 1
ATOM 797 C C . ARG A 1 103 ? 15.040 -3.830 13.246 1.00 88.88 103 ARG A C 1
ATOM 799 O O . ARG A 1 103 ? 14.923 -4.952 13.717 1.00 88.88 103 ARG A O 1
ATOM 806 N N . PHE A 1 104 ? 16.069 -3.465 12.478 1.00 89.44 104 PHE A N 1
ATOM 807 C CA . PHE A 1 104 ? 17.179 -4.346 12.116 1.00 89.44 104 PHE A CA 1
ATOM 808 C C . PHE A 1 104 ? 18.152 -4.611 13.275 1.00 89.44 104 PHE A C 1
ATOM 810 O O . PHE A 1 104 ? 19.003 -5.487 13.147 1.00 89.44 104 PHE A O 1
ATOM 817 N N . ASP A 1 105 ? 18.016 -3.900 14.398 1.00 91.75 105 ASP A N 1
ATOM 818 C CA . ASP A 1 105 ? 18.806 -4.140 15.611 1.00 91.75 105 ASP A CA 1
ATOM 819 C C . ASP A 1 105 ? 18.259 -5.300 16.462 1.00 91.75 105 ASP A C 1
ATOM 821 O O . ASP A 1 105 ? 18.865 -5.666 17.469 1.00 91.75 105 ASP A O 1
ATOM 825 N N . PHE A 1 106 ? 17.117 -5.880 16.075 1.00 93.50 106 PHE A N 1
ATOM 826 C CA . PHE A 1 106 ? 16.390 -6.881 16.854 1.00 93.50 106 PHE A CA 1
ATOM 827 C C . PHE A 1 106 ? 16.079 -8.130 16.029 1.00 93.50 106 PHE A C 1
ATOM 829 O O . PHE A 1 106 ? 15.888 -8.071 14.812 1.00 93.50 106 PHE A O 1
ATOM 836 N N . SER A 1 107 ? 15.968 -9.276 16.702 1.00 95.44 107 SER A N 1
ATOM 837 C CA . SER A 1 107 ? 15.335 -10.455 16.107 1.00 95.44 107 SER A CA 1
ATOM 838 C C . SER A 1 107 ? 13.836 -10.225 15.891 1.00 95.44 107 SER A C 1
ATOM 840 O O . SER A 1 107 ? 13.222 -9.335 16.485 1.00 95.44 107 SER A O 1
ATOM 842 N N . ARG A 1 108 ? 13.215 -11.061 15.052 1.00 92.88 108 ARG A N 1
ATOM 843 C CA . ARG A 1 108 ? 11.774 -10.988 14.778 1.00 92.88 108 ARG A CA 1
ATOM 844 C C . ARG A 1 108 ? 10.953 -11.146 16.058 1.00 92.88 108 ARG A C 1
ATOM 846 O O . ARG A 1 108 ? 9.970 -10.435 16.242 1.00 92.88 108 ARG A O 1
ATOM 853 N N . GLU A 1 109 ? 11.340 -12.083 16.914 1.00 95.06 109 GLU A N 1
ATOM 854 C CA . GLU A 1 109 ? 10.649 -12.396 18.162 1.00 95.06 109 GLU A CA 1
ATOM 855 C C . GLU A 1 109 ? 10.758 -11.240 19.161 1.00 95.06 109 GLU A C 1
ATOM 857 O O . GLU A 1 109 ? 9.761 -10.869 19.780 1.00 95.06 109 GLU A O 1
ATOM 862 N N . GLU A 1 110 ? 11.942 -10.632 19.275 1.00 94.88 110 GLU A N 1
ATOM 863 C CA . GLU A 1 110 ? 12.159 -9.453 20.120 1.00 94.88 110 GLU A CA 1
ATOM 864 C C . GLU A 1 110 ? 11.357 -8.253 19.619 1.00 94.88 110 GLU A C 1
ATOM 866 O O . GLU A 1 110 ? 10.647 -7.627 20.403 1.00 94.88 110 GLU A O 1
ATOM 871 N N . LEU A 1 111 ? 11.424 -7.962 18.316 1.00 93.31 111 LEU A N 1
ATOM 872 C CA . LEU A 1 111 ? 10.686 -6.857 17.710 1.00 93.31 111 LEU A CA 1
ATOM 873 C C . LEU A 1 111 ? 9.174 -7.034 17.890 1.00 93.31 111 LEU A C 1
ATOM 875 O O . LEU A 1 111 ? 8.479 -6.090 18.259 1.00 93.31 111 LEU A O 1
ATOM 879 N N . TYR A 1 112 ? 8.663 -8.248 17.672 1.00 92.38 112 TYR A N 1
ATOM 880 C CA . TYR A 1 112 ? 7.250 -8.556 17.879 1.00 92.38 112 TYR A CA 1
ATOM 881 C C . TYR A 1 112 ? 6.828 -8.336 19.336 1.00 92.38 112 TYR A C 1
ATOM 883 O O . TYR A 1 112 ? 5.808 -7.694 19.582 1.00 92.38 112 TYR A O 1
ATOM 891 N N . GLY A 1 113 ? 7.618 -8.823 20.301 1.00 93.69 113 GLY A N 1
ATOM 892 C CA . GLY A 1 113 ? 7.346 -8.615 21.726 1.00 93.69 113 GLY A CA 1
ATOM 893 C C . GLY A 1 113 ? 7.343 -7.134 22.109 1.00 93.69 113 GLY A C 1
ATOM 894 O O . GLY A 1 113 ? 6.433 -6.669 22.789 1.00 93.69 113 GLY A O 1
ATOM 895 N N . GLN A 1 114 ? 8.302 -6.365 21.597 1.00 93.12 114 GLN A N 1
ATOM 896 C CA . GLN A 1 114 ? 8.378 -4.927 21.840 1.00 93.12 114 GLN A CA 1
ATOM 897 C C . GLN A 1 114 ? 7.185 -4.154 21.254 1.00 93.12 114 GLN A C 1
ATOM 899 O O . GLN A 1 114 ? 6.630 -3.277 21.918 1.00 93.12 114 GLN A O 1
ATOM 904 N N . ILE A 1 115 ? 6.761 -4.490 20.031 1.00 92.06 115 ILE A N 1
ATOM 905 C CA . ILE A 1 115 ? 5.568 -3.900 19.405 1.00 92.06 115 ILE A CA 1
ATOM 906 C C . ILE A 1 115 ? 4.312 -4.270 20.200 1.00 92.06 115 ILE A C 1
ATOM 908 O O . ILE A 1 115 ? 3.446 -3.421 20.411 1.00 92.06 115 ILE A O 1
ATOM 912 N N . TRP A 1 116 ? 4.212 -5.515 20.669 1.00 90.94 116 TRP A N 1
ATOM 913 C CA . TRP A 1 116 ? 3.098 -5.958 21.504 1.00 90.94 116 TRP A CA 1
ATOM 914 C C . TRP A 1 116 ? 2.993 -5.139 22.794 1.00 90.94 116 TRP A C 1
ATOM 916 O O . TRP A 1 116 ? 1.911 -4.656 23.132 1.00 90.94 116 TRP A O 1
ATOM 926 N N . ASP A 1 117 ? 4.115 -4.927 23.482 1.00 89.94 117 ASP A N 1
ATOM 927 C CA . ASP A 1 117 ? 4.160 -4.126 24.705 1.00 89.94 117 ASP A CA 1
ATOM 928 C C . ASP A 1 117 ? 3.801 -2.658 24.434 1.00 89.94 117 ASP A C 1
ATOM 930 O O . ASP A 1 117 ? 3.045 -2.051 25.196 1.00 89.94 117 ASP A O 1
ATOM 934 N N . PHE A 1 118 ? 4.274 -2.095 23.317 1.00 89.31 118 PHE A N 1
ATOM 935 C CA . PHE A 1 118 ? 3.903 -0.750 22.873 1.00 89.31 118 PHE A CA 1
ATOM 936 C C . PHE A 1 118 ? 2.390 -0.620 22.636 1.00 89.31 118 PHE A C 1
ATOM 938 O O . PHE A 1 118 ? 1.755 0.323 23.114 1.00 89.31 118 PHE A O 1
ATOM 945 N N . VAL A 1 119 ? 1.786 -1.593 21.950 1.00 88.94 119 VAL A N 1
ATOM 946 C CA . VAL A 1 119 ? 0.337 -1.647 21.712 1.00 88.94 119 VAL A CA 1
ATOM 947 C C . VAL A 1 119 ? -0.441 -1.777 23.020 1.00 88.94 119 VAL A C 1
ATOM 949 O O . VAL A 1 119 ? -1.430 -1.070 23.226 1.00 88.94 119 VAL A O 1
ATOM 952 N N . ALA A 1 120 ? 0.013 -2.637 23.933 1.00 86.75 120 ALA A N 1
ATOM 953 C CA . ALA A 1 120 ? -0.622 -2.827 25.232 1.00 86.75 120 ALA A CA 1
ATOM 954 C C . ALA A 1 120 ? -0.631 -1.535 26.066 1.00 86.75 120 ALA A C 1
ATOM 956 O O . ALA A 1 120 ? -1.654 -1.210 26.668 1.00 86.75 120 ALA A O 1
ATOM 957 N N . GLN A 1 121 ? 0.463 -0.767 26.053 1.00 85.50 121 GLN A N 1
ATOM 958 C CA . GLN A 1 121 ? 0.550 0.525 26.743 1.00 85.50 121 GLN A CA 1
ATOM 959 C C . GLN A 1 121 ? -0.398 1.571 26.138 1.00 85.50 121 GLN A C 1
ATOM 961 O O . GLN A 1 121 ? -1.146 2.228 26.863 1.00 85.50 121 GLN A O 1
ATOM 966 N N . ASN A 1 122 ? -0.424 1.706 24.808 1.00 85.44 122 ASN A N 1
ATOM 967 C CA . ASN A 1 122 ? -1.337 2.641 24.140 1.00 85.44 122 ASN A CA 1
ATOM 968 C C . ASN A 1 122 ? -2.808 2.270 24.347 1.00 85.44 122 ASN A C 1
ATOM 970 O O . ASN A 1 122 ? -3.671 3.151 24.395 1.00 85.44 122 ASN A O 1
ATOM 974 N N . ARG A 1 123 ? -3.097 0.976 24.523 1.00 83.88 123 ARG A N 1
ATOM 975 C CA . ARG A 1 123 ? -4.448 0.498 24.800 1.00 83.88 123 ARG A CA 1
ATOM 976 C C . ARG A 1 123 ? -5.030 1.097 26.076 1.00 83.88 123 ARG A C 1
ATOM 978 O O . ARG A 1 123 ? -6.154 1.592 26.069 1.00 83.88 123 ARG A O 1
ATOM 985 N N . GLU A 1 124 ? -4.252 1.103 27.154 1.00 84.06 124 GLU A N 1
ATOM 986 C CA . GLU A 1 124 ? -4.679 1.672 28.437 1.00 84.06 124 GLU A CA 1
ATOM 987 C C . GLU A 1 124 ? -4.946 3.186 28.338 1.00 84.06 124 GLU A C 1
ATOM 989 O O . GLU A 1 124 ? -5.870 3.710 28.973 1.00 84.06 124 GLU A O 1
ATOM 994 N N . ASN A 1 125 ? -4.189 3.888 27.489 1.00 85.56 125 ASN A N 1
ATOM 995 C CA . ASN A 1 125 ? -4.323 5.330 27.296 1.00 85.56 125 ASN A CA 1
ATOM 996 C C . ASN A 1 125 ? -5.649 5.709 26.632 1.00 85.56 125 ASN A C 1
ATOM 998 O O . ASN A 1 125 ? -6.399 6.521 27.188 1.00 85.56 125 ASN A O 1
ATOM 1002 N N . TYR A 1 126 ? -5.977 5.120 25.476 1.00 85.69 126 TYR A N 1
ATOM 1003 C CA . TYR A 1 126 ? -7.221 5.480 24.789 1.00 85.69 126 TYR A CA 1
ATOM 1004 C C . TYR A 1 126 ? -8.445 5.028 25.600 1.00 85.69 126 TYR A C 1
ATOM 1006 O O . TYR A 1 126 ? -9.472 5.709 25.622 1.00 85.69 126 TYR A O 1
ATOM 1014 N N . GLU A 1 127 ? -8.340 3.906 26.317 1.00 89.94 127 GLU A N 1
ATOM 1015 C CA . GLU A 1 127 ? -9.374 3.425 27.226 1.00 89.94 127 GLU A CA 1
ATOM 1016 C C . GLU A 1 127 ? -9.704 4.471 28.296 1.00 89.94 127 GLU A C 1
ATOM 1018 O O . GLU A 1 127 ? -10.872 4.787 28.531 1.00 89.94 127 GLU A O 1
ATOM 1023 N N . SER A 1 128 ? -8.677 5.053 28.918 1.00 90.81 128 SER A N 1
ATOM 1024 C CA . SER A 1 128 ? -8.824 6.158 29.869 1.00 90.81 128 SER A CA 1
ATOM 1025 C C . SER A 1 128 ? -9.453 7.394 29.215 1.00 90.81 128 SER A C 1
ATOM 1027 O O . SER A 1 128 ? -10.328 8.036 29.800 1.00 90.81 128 SER A O 1
ATOM 1029 N N . GLN A 1 129 ? -9.068 7.713 27.977 1.00 92.56 129 GLN A N 1
ATOM 1030 C CA . GLN A 1 129 ? -9.609 8.855 27.235 1.00 92.56 129 GLN A CA 1
ATOM 1031 C C . GLN A 1 129 ? -11.098 8.684 26.896 1.00 92.56 129 GLN A C 1
ATOM 1033 O O . GLN A 1 129 ? -11.879 9.606 27.133 1.00 92.56 129 GLN A O 1
ATOM 1038 N N . PHE A 1 130 ? -11.535 7.507 26.435 1.00 93.44 130 PHE A N 1
ATOM 1039 C CA . PHE A 1 130 ? -12.958 7.230 26.203 1.00 93.44 130 PHE A CA 1
ATOM 1040 C C . PHE A 1 130 ? -13.790 7.306 27.486 1.00 93.44 130 PHE A C 1
ATOM 1042 O O . PHE A 1 130 ? -14.897 7.852 27.462 1.00 93.44 130 PHE A O 1
ATOM 1049 N N . ARG A 1 131 ? -13.252 6.828 28.617 1.00 93.94 131 ARG A N 1
ATOM 1050 C CA . ARG A 1 131 ? -13.904 6.986 29.927 1.00 93.94 131 ARG A CA 1
ATOM 1051 C C . ARG A 1 131 ? -14.032 8.456 30.322 1.00 93.94 131 ARG A C 1
ATOM 1053 O O . ARG A 1 131 ? -15.107 8.877 30.739 1.00 93.94 131 ARG A O 1
ATOM 1060 N N . LYS A 1 132 ? -12.984 9.262 30.114 1.00 93.12 132 LYS A N 1
ATOM 1061 C CA . LYS A 1 132 ? -12.999 10.714 30.380 1.00 93.12 132 LYS A CA 1
ATOM 1062 C C . LYS A 1 132 ? -13.995 11.483 29.511 1.00 93.12 132 LYS A C 1
ATOM 1064 O O . LYS A 1 132 ? -14.605 12.422 29.999 1.00 93.12 132 LYS A O 1
ATOM 1069 N N . ILE A 1 133 ? -14.190 11.078 28.256 1.00 92.75 133 ILE A N 1
ATOM 1070 C CA . ILE A 1 133 ? -15.204 11.668 27.359 1.00 92.75 133 ILE A CA 1
ATOM 1071 C C . ILE A 1 133 ? -16.627 11.197 27.735 1.00 92.75 133 ILE A C 1
ATOM 1073 O O . ILE A 1 133 ? -17.625 11.731 27.255 1.00 92.75 133 ILE A O 1
ATOM 1077 N N . GLY A 1 134 ? -16.746 10.221 28.640 1.00 95.12 134 GLY A N 1
ATOM 1078 C CA . GLY A 1 134 ? -18.020 9.763 29.176 1.00 95.12 134 GLY A CA 1
ATOM 1079 C C . GLY A 1 134 ? -18.727 8.728 28.306 1.00 95.12 134 GLY A C 1
ATOM 1080 O O . GLY A 1 134 ? -19.929 8.541 28.471 1.00 95.12 134 GLY A O 1
ATOM 1081 N N . ALA A 1 135 ? -18.018 8.038 27.410 1.00 95.94 135 ALA A N 1
ATOM 1082 C CA . ALA A 1 135 ? -18.605 7.091 26.462 1.00 95.94 135 ALA A CA 1
ATOM 1083 C C . ALA A 1 135 ? -19.327 5.922 27.153 1.00 95.94 135 ALA A C 1
ATOM 1085 O O . ALA A 1 135 ? -18.769 5.285 28.051 1.00 95.94 135 ALA A O 1
ATOM 1086 N N . SER A 1 136 ? -20.551 5.590 26.719 1.00 96.94 136 SER A N 1
ATOM 1087 C CA . SER A 1 136 ? -21.372 4.535 27.339 1.00 96.94 136 SER A CA 1
ATOM 1088 C C . SER A 1 136 ? -21.094 3.122 26.806 1.00 96.94 136 SER A C 1
ATOM 1090 O O . SER A 1 136 ? -22.021 2.363 26.493 1.00 96.94 136 SER A O 1
ATOM 1092 N N . LEU A 1 137 ? -19.804 2.794 26.703 1.00 96.19 137 LEU A N 1
ATOM 1093 C CA . LEU A 1 137 ? -19.262 1.543 26.172 1.00 96.19 137 LEU A CA 1
ATOM 1094 C C . LEU A 1 137 ? -19.433 0.376 27.154 1.00 96.19 137 LEU A C 1
ATOM 1096 O O . LEU A 1 137 ? -19.262 0.525 28.363 1.00 96.19 137 LEU A O 1
ATOM 1100 N N . ASP A 1 138 ? -19.737 -0.812 26.631 1.00 95.50 138 ASP A N 1
ATOM 1101 C CA . ASP A 1 138 ? -19.776 -2.046 27.422 1.00 95.50 138 ASP A CA 1
ATOM 1102 C C . ASP A 1 138 ? -18.372 -2.661 27.544 1.00 95.50 138 ASP A C 1
ATOM 1104 O O . ASP A 1 138 ? -18.013 -3.593 26.820 1.00 95.50 138 ASP A O 1
ATOM 1108 N N . TRP A 1 139 ? -17.573 -2.140 28.479 1.00 93.19 139 TRP A N 1
ATOM 1109 C CA . TRP A 1 139 ? -16.201 -2.601 28.736 1.00 93.19 139 TRP A CA 1
ATOM 1110 C C . TRP A 1 139 ? -16.095 -4.088 29.088 1.00 93.19 139 TRP A C 1
ATOM 1112 O O . TRP A 1 139 ? -15.061 -4.698 28.830 1.00 93.19 139 TRP A O 1
ATOM 1122 N N . SER A 1 140 ? -17.167 -4.713 29.593 1.00 92.31 140 SER A N 1
ATOM 1123 C CA . SER A 1 140 ? -17.183 -6.158 29.874 1.00 92.31 140 SER A CA 1
ATOM 1124 C C . SER A 1 140 ? -17.017 -7.022 28.615 1.00 92.31 140 SER A C 1
ATOM 1126 O O . SER A 1 140 ? -16.701 -8.208 28.705 1.00 92.31 140 SER A O 1
ATOM 1128 N N . ARG A 1 141 ? -17.237 -6.433 27.432 1.00 92.62 141 ARG A N 1
ATOM 1129 C CA . ARG A 1 141 ? -17.142 -7.085 26.118 1.00 92.62 141 ARG A CA 1
ATOM 1130 C C . ARG A 1 141 ? -15.998 -6.554 25.267 1.00 92.62 141 ARG A C 1
ATOM 1132 O O . ARG A 1 141 ? -15.986 -6.803 24.059 1.00 92.62 141 ARG A O 1
ATOM 1139 N N . TYR A 1 142 ? -15.058 -5.845 25.884 1.00 92.81 142 TYR A N 1
ATOM 1140 C CA . TYR A 1 142 ? -13.880 -5.342 25.202 1.00 92.81 142 TYR A CA 1
ATOM 1141 C C . TYR A 1 142 ? -13.205 -6.432 24.355 1.00 92.81 142 TYR A C 1
ATOM 1143 O O . TYR A 1 142 ? -13.151 -7.609 24.732 1.00 92.81 142 TYR A O 1
ATOM 1151 N N . THR A 1 143 ? -12.776 -6.044 23.157 1.00 91.62 143 THR A N 1
ATOM 1152 C CA . THR A 1 143 ? -12.207 -6.959 22.172 1.00 91.62 143 THR A CA 1
ATOM 1153 C C . THR A 1 143 ? -11.032 -6.311 21.460 1.00 91.62 143 THR A C 1
ATOM 1155 O O . THR A 1 143 ? -11.160 -5.226 20.903 1.00 91.62 143 THR A O 1
ATOM 1158 N N . PHE A 1 144 ? -9.907 -7.007 21.434 1.00 91.62 144 PHE A N 1
ATOM 1159 C CA . PHE A 1 144 ? -8.729 -6.613 20.677 1.00 91.62 144 PHE A CA 1
ATOM 1160 C C . PHE A 1 144 ? -8.551 -7.540 19.473 1.00 91.62 144 PHE A C 1
ATOM 1162 O O . PHE A 1 144 ? -8.853 -8.732 19.553 1.00 91.62 144 PHE A O 1
ATOM 1169 N N . THR A 1 145 ? -8.076 -7.018 18.342 1.00 92.38 145 THR A N 1
ATOM 1170 C CA . THR A 1 145 ? -7.955 -7.807 17.102 1.00 92.38 145 THR A CA 1
ATOM 1171 C C . THR A 1 145 ? -6.997 -8.993 17.211 1.00 92.38 145 THR A C 1
ATOM 1173 O O . THR A 1 145 ? -7.154 -9.956 16.465 1.00 92.38 145 THR A O 1
ATOM 1176 N N . LEU A 1 146 ? -6.055 -8.966 18.160 1.00 90.38 146 LEU A N 1
ATOM 1177 C CA . LEU A 1 146 ? -5.154 -10.090 18.445 1.00 90.38 146 LEU A CA 1
ATOM 1178 C C . LEU A 1 146 ? -5.606 -10.956 19.633 1.00 90.38 146 LEU A C 1
ATOM 1180 O O . LEU A 1 146 ? -4.859 -11.827 20.075 1.00 90.38 146 LEU A O 1
ATOM 1184 N N . ASP A 1 147 ? -6.821 -10.758 20.155 1.00 91.62 147 ASP A N 1
ATOM 1185 C CA . ASP A 1 147 ? -7.411 -11.721 21.086 1.00 91.62 147 ASP A CA 1
ATOM 1186 C C . ASP A 1 147 ? -7.571 -13.077 20.386 1.00 91.62 147 ASP A C 1
ATOM 1188 O O . ASP A 1 147 ? -8.051 -13.145 19.251 1.00 91.62 147 ASP A O 1
ATOM 1192 N N . GLN A 1 148 ? -7.284 -14.174 21.096 1.00 93.44 148 GLN A N 1
ATOM 1193 C CA . GLN A 1 148 ? -7.356 -15.532 20.538 1.00 93.44 148 GLN A CA 1
ATOM 1194 C C . GLN A 1 148 ? -8.693 -15.814 19.829 1.00 93.44 148 GLN A C 1
ATOM 1196 O O . GLN A 1 148 ? -8.710 -16.312 18.711 1.00 93.44 148 GLN A O 1
ATOM 1201 N N . LYS A 1 149 ? -9.817 -15.396 20.430 1.00 93.88 149 LYS A N 1
ATOM 1202 C CA . LYS A 1 149 ? -11.169 -15.560 19.860 1.00 93.88 149 LYS A CA 1
ATOM 1203 C C . LYS A 1 149 ? -11.346 -14.885 18.487 1.00 93.88 149 LYS A C 1
ATOM 1205 O O . LYS A 1 149 ? -12.173 -15.328 17.695 1.00 93.88 149 LYS A O 1
ATOM 1210 N N . ILE A 1 150 ? -10.629 -13.788 18.228 1.00 94.12 150 ILE A N 1
ATOM 1211 C CA . ILE A 1 150 ? -10.694 -13.030 16.971 1.00 94.12 150 ILE A CA 1
ATOM 1212 C C . ILE A 1 150 ? -9.749 -13.636 15.943 1.00 94.12 150 ILE A C 1
ATOM 1214 O O . ILE A 1 150 ? -10.148 -13.825 14.796 1.00 94.12 150 ILE A O 1
ATOM 1218 N N . VAL A 1 151 ? -8.547 -14.025 16.369 1.00 95.31 151 VAL A N 1
ATOM 1219 C CA . VAL A 1 151 ? -7.581 -14.742 15.526 1.00 95.31 151 VAL A CA 1
ATOM 1220 C C . VAL A 1 151 ? -8.172 -16.062 15.024 1.00 95.31 151 VAL A C 1
ATOM 1222 O O . VAL A 1 151 ? -8.158 -16.323 13.822 1.00 95.31 151 VAL A O 1
ATOM 1225 N N . ASP A 1 152 ? -8.784 -16.851 15.910 1.00 97.06 152 ASP A N 1
ATOM 1226 C CA . ASP A 1 152 ? -9.457 -18.102 15.546 1.00 97.06 152 ASP A CA 1
ATOM 1227 C C . ASP A 1 152 ? -10.557 -17.849 14.507 1.00 97.06 152 ASP A C 1
ATOM 1229 O O . ASP A 1 152 ? -10.653 -18.548 13.497 1.00 97.06 152 ASP A O 1
ATOM 1233 N N . ARG A 1 153 ? -11.346 -16.782 14.698 1.00 96.81 153 ARG A N 1
ATOM 1234 C CA . ARG A 1 153 ? -12.402 -16.386 13.762 1.00 96.81 153 ARG A CA 1
ATOM 1235 C C . ARG A 1 153 ? -11.856 -15.947 12.402 1.00 96.81 153 ARG A C 1
ATOM 1237 O O . ARG A 1 153 ? -12.483 -16.228 11.375 1.00 96.81 153 ARG A O 1
ATOM 1244 N N . ALA A 1 154 ? -10.713 -15.267 12.375 1.00 96.75 154 ALA A N 1
ATOM 1245 C CA . ALA A 1 154 ? -10.035 -14.889 11.141 1.00 96.75 154 ALA A CA 1
ATOM 1246 C C . ALA A 1 154 ? -9.560 -16.134 10.376 1.00 96.75 154 ALA A C 1
ATOM 1248 O O . ALA A 1 154 ? -9.810 -16.240 9.175 1.00 96.75 154 ALA A O 1
ATOM 1249 N N . TYR A 1 155 ? -8.981 -17.122 11.066 1.00 97.56 155 TYR A N 1
ATOM 1250 C CA . TYR A 1 155 ? -8.582 -18.393 10.455 1.00 97.56 155 TYR A CA 1
ATOM 1251 C C . TYR A 1 155 ? -9.765 -19.221 9.954 1.00 97.56 155 TYR A C 1
ATOM 1253 O O . TYR A 1 155 ? -9.700 -19.755 8.848 1.00 97.56 155 TYR A O 1
ATOM 1261 N N . GLU A 1 156 ? -10.866 -19.292 10.705 1.00 97.94 156 GLU A N 1
ATOM 1262 C CA . GLU A 1 156 ? -12.106 -19.918 10.229 1.00 97.94 156 GLU A CA 1
ATOM 1263 C C . GLU A 1 156 ? -12.618 -19.255 8.946 1.00 97.94 156 GLU A C 1
ATOM 1265 O O . GLU A 1 156 ? -13.027 -19.938 8.008 1.00 97.94 156 GLU A O 1
ATOM 1270 N N . THR A 1 157 ? -12.584 -17.921 8.895 1.00 98.12 157 THR A N 1
ATOM 1271 C CA . THR A 1 157 ? -13.040 -17.151 7.732 1.00 98.12 157 THR A CA 1
ATOM 1272 C C . THR A 1 157 ? -12.129 -17.387 6.532 1.00 98.12 157 THR A C 1
ATOM 1274 O O . THR A 1 157 ? -12.628 -17.665 5.446 1.00 98.12 157 THR A O 1
ATOM 1277 N N . PHE A 1 158 ? -10.809 -17.353 6.728 1.00 98.06 158 PHE A N 1
ATOM 1278 C CA . PHE A 1 158 ? -9.835 -17.680 5.687 1.00 98.06 158 PHE A CA 1
ATOM 1279 C C . PHE A 1 158 ? -10.050 -19.097 5.152 1.00 98.06 158 PHE A C 1
ATOM 1281 O O . PHE A 1 158 ? -10.134 -19.292 3.944 1.00 98.06 158 PHE A O 1
ATOM 1288 N N . LYS A 1 159 ? -10.207 -20.080 6.047 1.00 97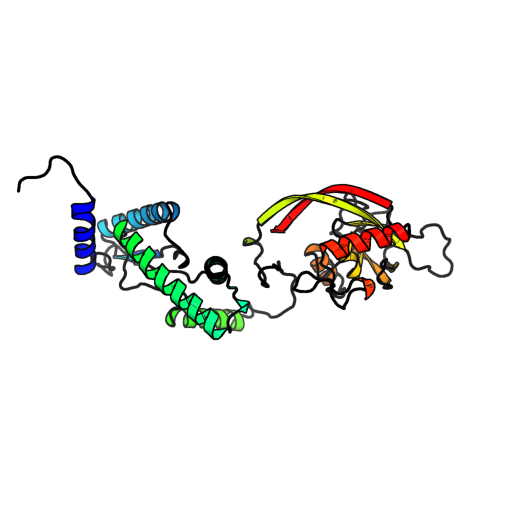.88 159 LYS A N 1
ATOM 1289 C CA . LYS A 1 159 ? -10.484 -21.465 5.663 1.00 97.88 159 LYS A CA 1
ATOM 1290 C C . LYS A 1 159 ? -11.769 -21.577 4.853 1.00 97.88 159 LYS A C 1
ATOM 1292 O O . LYS A 1 159 ? -11.777 -22.259 3.842 1.00 97.88 159 LYS A O 1
ATOM 1297 N N . LYS A 1 160 ? -12.833 -20.886 5.260 1.00 98.06 160 LYS A N 1
ATOM 1298 C CA . LYS A 1 160 ? -14.083 -20.881 4.502 1.00 98.06 160 LYS A CA 1
ATOM 1299 C C . LYS A 1 160 ? -13.894 -20.296 3.099 1.00 98.06 160 LYS A C 1
ATOM 1301 O O . LYS A 1 160 ? -14.348 -20.893 2.138 1.00 98.06 160 LYS A O 1
ATOM 1306 N N . LEU A 1 161 ? -13.209 -19.159 2.976 1.00 98.44 161 LEU A N 1
ATOM 1307 C CA . LEU A 1 161 ? -12.916 -18.551 1.673 1.00 98.44 161 LEU A CA 1
ATOM 1308 C C . LEU A 1 161 ? -12.040 -19.461 0.795 1.00 98.44 161 LEU A C 1
ATOM 1310 O O . LEU A 1 161 ? -12.197 -19.469 -0.421 1.00 98.44 161 LEU A O 1
ATOM 1314 N N . TRP A 1 162 ? -11.136 -20.231 1.404 1.00 97.62 162 TRP A N 1
ATOM 1315 C CA . TRP A 1 162 ? -10.365 -21.265 0.717 1.00 97.62 162 TRP A CA 1
ATOM 1316 C C . TRP A 1 162 ? -11.254 -22.421 0.240 1.00 97.62 162 TRP A C 1
ATOM 1318 O O . TRP A 1 162 ? -11.185 -22.791 -0.925 1.00 97.62 162 TRP A O 1
ATOM 1328 N N . ASP A 1 163 ? -12.105 -22.956 1.119 1.00 98.00 163 ASP A N 1
ATOM 1329 C CA . ASP A 1 163 ? -13.031 -24.056 0.814 1.00 98.00 163 ASP A CA 1
ATOM 1330 C C . ASP A 1 163 ? -14.082 -23.652 -0.248 1.00 98.00 163 ASP A C 1
ATOM 1332 O O . ASP A 1 163 ? -14.561 -24.506 -0.991 1.00 98.00 163 ASP A O 1
ATOM 1336 N N . ASP A 1 164 ? -14.410 -22.358 -0.337 1.00 98.06 164 ASP A N 1
ATOM 1337 C CA . ASP A 1 164 ? -15.316 -21.761 -1.330 1.00 98.06 164 ASP A CA 1
ATOM 1338 C C . ASP A 1 164 ? -14.600 -21.389 -2.662 1.00 98.06 164 ASP A C 1
ATOM 1340 O O . ASP A 1 164 ? -15.193 -20.708 -3.500 1.00 98.06 164 ASP A O 1
ATOM 1344 N N . ASP A 1 165 ? -13.337 -21.795 -2.869 1.00 97.56 165 ASP A N 1
ATOM 1345 C CA . ASP A 1 165 ? -12.502 -21.490 -4.052 1.00 97.56 165 ASP A CA 1
ATOM 1346 C 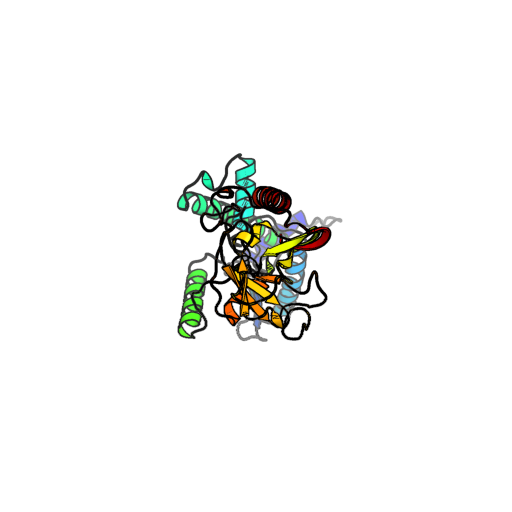C . ASP A 1 165 ? -12.304 -19.976 -4.331 1.00 97.56 165 ASP A C 1
ATOM 1348 O O . ASP A 1 165 ? -12.065 -19.549 -5.464 1.00 97.56 165 ASP A O 1
ATOM 1352 N N . LEU A 1 166 ? -12.374 -19.130 -3.294 1.00 97.50 166 LEU A N 1
ATOM 1353 C CA . LEU A 1 166 ? -12.194 -17.670 -3.392 1.00 97.50 166 LEU A CA 1
ATOM 1354 C C . LEU A 1 166 ? -10.755 -17.208 -3.111 1.00 97.50 166 LEU A C 1
ATOM 1356 O O . LEU A 1 166 ? -10.439 -16.030 -3.292 1.00 97.50 166 LEU A O 1
ATOM 1360 N N . ILE A 1 167 ? -9.879 -18.110 -2.660 1.00 96.56 167 ILE A N 1
ATOM 1361 C CA . ILE A 1 167 ? -8.466 -17.830 -2.375 1.00 96.56 167 ILE A CA 1
ATOM 1362 C C . ILE A 1 167 ? -7.585 -18.578 -3.370 1.00 96.56 167 ILE A C 1
ATOM 1364 O O . ILE A 1 167 ? -7.734 -19.778 -3.575 1.00 96.56 167 ILE A O 1
ATOM 1368 N N . TYR A 1 168 ? -6.603 -17.878 -3.933 1.00 93.19 168 TYR A N 1
ATOM 1369 C CA . TYR A 1 168 ? -5.580 -18.466 -4.791 1.00 93.19 168 TYR A CA 1
ATOM 1370 C C . TYR A 1 168 ? -4.194 -17.925 -4.432 1.00 93.19 168 TYR A C 1
ATOM 1372 O O . TYR A 1 168 ? -4.056 -16.898 -3.766 1.00 93.19 168 TYR A O 1
ATOM 1380 N N . ARG A 1 169 ? -3.150 -18.616 -4.897 1.00 92.06 169 ARG A N 1
ATOM 1381 C CA . ARG A 1 169 ? -1.763 -18.148 -4.830 1.00 92.06 169 ARG A CA 1
ATOM 1382 C C . ARG A 1 169 ? -1.236 -17.971 -6.246 1.00 92.06 169 ARG A C 1
ATOM 1384 O O . ARG A 1 169 ? -1.291 -18.904 -7.040 1.00 92.06 169 ARG A O 1
ATOM 1391 N N . GLY A 1 170 ? -0.711 -16.791 -6.543 1.00 86.38 170 GLY A N 1
ATOM 1392 C CA . GLY A 1 170 ? -0.116 -16.472 -7.834 1.00 86.38 170 GLY A CA 1
ATOM 1393 C C . GLY A 1 170 ? 0.780 -15.247 -7.738 1.00 86.38 170 GLY A C 1
ATOM 1394 O O . GLY A 1 170 ? 0.854 -14.604 -6.692 1.00 86.38 170 GLY A O 1
ATOM 1395 N N . GLU A 1 171 ? 1.452 -14.940 -8.838 1.00 83.56 171 GLU A N 1
ATOM 1396 C CA . GLU A 1 171 ? 2.253 -13.730 -8.979 1.00 83.56 171 GLU A CA 1
ATOM 1397 C C . GLU A 1 171 ? 1.370 -12.608 -9.525 1.00 83.56 171 GLU A C 1
ATOM 1399 O O . GLU A 1 171 ? 0.624 -12.785 -10.492 1.00 83.56 171 GLU A O 1
ATOM 1404 N N . ARG A 1 172 ? 1.426 -11.451 -8.874 1.00 84.88 172 ARG A N 1
ATOM 1405 C CA . ARG A 1 172 ? 0.729 -10.237 -9.284 1.00 84.88 172 ARG A CA 1
ATOM 1406 C C . ARG A 1 172 ? 1.651 -9.062 -9.016 1.00 84.88 172 ARG A C 1
ATOM 1408 O O . ARG A 1 172 ? 2.379 -9.079 -8.025 1.00 84.88 172 ARG A O 1
ATOM 1415 N N . LEU A 1 173 ? 1.595 -8.050 -9.873 1.00 88.12 173 LEU A N 1
ATOM 1416 C CA . LEU A 1 173 ? 2.247 -6.788 -9.571 1.00 88.12 173 LEU A CA 1
ATOM 1417 C C . LEU A 1 173 ? 1.591 -6.147 -8.339 1.00 88.12 173 LEU A C 1
ATOM 1419 O O . LEU A 1 173 ? 0.364 -6.091 -8.236 1.00 88.12 173 LEU A O 1
ATOM 1423 N N . VAL A 1 174 ? 2.420 -5.692 -7.408 1.00 89.94 174 VAL A N 1
ATOM 1424 C CA . VAL A 1 174 ? 1.996 -5.047 -6.164 1.00 89.94 174 VAL A CA 1
ATOM 1425 C C . VAL A 1 174 ? 2.682 -3.696 -6.036 1.00 89.94 174 VAL A C 1
ATOM 1427 O O . VAL A 1 174 ? 3.802 -3.522 -6.520 1.00 89.94 174 VAL A O 1
ATOM 1430 N N . ASN A 1 175 ? 2.038 -2.754 -5.353 1.00 91.31 175 ASN A N 1
ATOM 1431 C CA . ASN A 1 175 ? 2.706 -1.523 -4.952 1.00 91.31 175 ASN A CA 1
ATOM 1432 C C . ASN A 1 175 ? 3.696 -1.882 -3.847 1.00 91.31 175 ASN A C 1
ATOM 1434 O O . ASN A 1 175 ? 3.286 -2.370 -2.798 1.00 91.31 175 ASN A O 1
ATOM 1438 N N . PHE A 1 176 ? 4.992 -1.709 -4.087 1.00 92.00 176 PHE A N 1
ATOM 1439 C CA . PHE A 1 176 ? 6.031 -2.129 -3.152 1.00 92.00 176 PHE A CA 1
ATOM 1440 C C . PHE A 1 176 ? 6.849 -0.933 -2.683 1.00 92.00 176 PHE A C 1
ATOM 1442 O O . PHE A 1 176 ? 7.438 -0.216 -3.492 1.00 92.00 176 PHE A O 1
ATOM 1449 N N . CYS A 1 177 ? 6.931 -0.742 -1.367 1.00 90.88 177 CYS A N 1
ATOM 1450 C CA . CYS A 1 177 ? 7.767 0.297 -0.785 1.00 90.88 177 CYS A CA 1
ATOM 1451 C C . CYS A 1 177 ? 9.154 -0.270 -0.475 1.00 90.88 177 CYS A C 1
ATOM 1453 O O . CYS A 1 177 ? 9.314 -1.060 0.456 1.00 90.88 177 CYS A O 1
ATOM 1455 N N . THR A 1 178 ? 10.173 0.178 -1.205 1.00 89.88 178 THR A N 1
ATOM 1456 C CA . THR A 1 178 ? 11.571 -0.257 -1.018 1.00 89.88 178 THR A CA 1
ATOM 1457 C C . THR A 1 178 ? 12.173 0.213 0.307 1.00 89.88 178 THR A C 1
ATOM 1459 O O . THR A 1 178 ? 13.097 -0.408 0.824 1.00 89.88 178 THR A O 1
ATOM 1462 N N . PHE A 1 179 ? 11.631 1.285 0.895 1.00 86.88 179 PHE A N 1
ATOM 1463 C CA . PHE A 1 179 ? 12.036 1.762 2.216 1.00 86.88 179 PHE A CA 1
ATOM 1464 C C . PHE A 1 179 ? 11.523 0.842 3.331 1.00 86.88 179 PHE A C 1
ATOM 1466 O O . PHE A 1 179 ? 12.285 0.432 4.205 1.00 86.88 179 PHE A O 1
ATOM 1473 N N . HIS A 1 180 ? 10.236 0.483 3.287 1.00 85.56 180 HIS A N 1
ATOM 1474 C CA . HIS A 1 180 ? 9.618 -0.356 4.314 1.00 85.56 180 HIS A CA 1
ATOM 1475 C C . HIS A 1 180 ? 9.786 -1.860 4.057 1.00 85.56 180 HIS A C 1
ATOM 1477 O O . HIS A 1 180 ? 9.643 -2.644 4.997 1.00 85.56 180 HIS A O 1
ATOM 1483 N N . GLY A 1 181 ? 10.112 -2.273 2.829 1.00 86.94 181 GLY A N 1
ATOM 1484 C CA . GLY A 1 181 ? 10.277 -3.674 2.438 1.00 86.94 181 GLY A CA 1
ATOM 1485 C C . GLY A 1 181 ? 8.970 -4.467 2.482 1.00 86.94 181 GLY A C 1
ATOM 1486 O O . GLY A 1 181 ? 8.965 -5.608 2.933 1.00 86.94 181 GLY A O 1
ATOM 1487 N N . THR A 1 182 ? 7.851 -3.844 2.101 1.00 88.69 182 THR A N 1
ATOM 1488 C CA . THR A 1 182 ? 6.528 -4.483 2.100 1.00 88.69 182 THR A CA 1
ATOM 1489 C C . THR A 1 182 ? 5.652 -3.968 0.963 1.00 88.69 182 THR A C 1
ATOM 1491 O O . THR A 1 182 ? 5.858 -2.865 0.445 1.00 88.69 182 THR A O 1
ATOM 1494 N N . ALA A 1 183 ? 4.669 -4.786 0.593 1.00 89.44 183 ALA A N 1
ATOM 1495 C CA . ALA A 1 183 ? 3.628 -4.437 -0.358 1.00 89.44 183 ALA A CA 1
ATOM 1496 C C . ALA A 1 183 ? 2.475 -3.669 0.311 1.00 89.44 183 ALA A C 1
ATOM 1498 O O . ALA A 1 183 ? 2.195 -3.885 1.491 1.00 89.44 183 ALA A O 1
ATOM 1499 N N . PHE A 1 184 ? 1.804 -2.835 -0.480 1.00 86.31 184 PHE A N 1
ATOM 1500 C CA . PHE A 1 184 ? 0.644 -2.023 -0.124 1.00 86.31 184 PHE A CA 1
ATOM 1501 C C . PHE A 1 184 ? -0.521 -2.304 -1.074 1.00 86.31 184 PHE A C 1
ATOM 1503 O O . PHE A 1 184 ? -0.332 -2.574 -2.267 1.00 86.31 184 PHE A O 1
ATOM 1510 N N . ALA A 1 185 ? -1.738 -2.223 -0.548 1.00 84.19 185 ALA A N 1
ATOM 1511 C CA . ALA A 1 185 ? -2.956 -2.222 -1.342 1.00 84.19 185 ALA A CA 1
ATOM 1512 C C . ALA A 1 185 ? -3.115 -0.891 -2.094 1.00 84.19 185 ALA A C 1
ATOM 1514 O O . ALA A 1 185 ? -2.610 0.143 -1.671 1.00 84.19 185 ALA A O 1
ATOM 1515 N N . ASP A 1 186 ? -3.879 -0.891 -3.189 1.00 84.25 186 ASP A N 1
ATOM 1516 C CA . ASP A 1 186 ? -4.096 0.319 -4.002 1.00 84.25 186 ASP A CA 1
ATOM 1517 C C . ASP A 1 186 ? -4.712 1.484 -3.207 1.00 84.25 186 ASP A C 1
ATOM 1519 O O . ASP A 1 186 ? -4.466 2.643 -3.522 1.00 84.25 186 ASP A O 1
ATOM 1523 N N . ILE A 1 187 ? -5.503 1.185 -2.168 1.00 83.88 187 ILE A N 1
ATOM 1524 C CA . ILE A 1 187 ? -6.124 2.195 -1.293 1.00 83.88 187 ILE A CA 1
ATOM 1525 C C . ILE A 1 187 ? -5.131 2.847 -0.319 1.00 83.88 187 ILE A C 1
ATOM 1527 O O . ILE A 1 187 ? -5.442 3.886 0.253 1.00 83.88 187 ILE A O 1
ATOM 1531 N N . GLU A 1 188 ? -3.959 2.243 -0.126 1.00 83.62 188 GLU A N 1
ATOM 1532 C CA . GLU A 1 188 ? -2.919 2.723 0.789 1.00 83.62 188 GLU A CA 1
ATOM 1533 C C . GLU A 1 188 ? -1.862 3.580 0.073 1.00 83.62 188 GLU A C 1
ATOM 1535 O O . GLU A 1 188 ? -0.962 4.095 0.728 1.00 83.62 188 GLU A O 1
ATOM 1540 N N . VAL A 1 189 ? -1.958 3.727 -1.255 1.00 87.25 189 VAL A N 1
ATOM 1541 C CA . VAL A 1 189 ? -1.019 4.511 -2.069 1.00 87.25 189 VAL A CA 1
ATOM 1542 C C . VAL A 1 189 ? -1.630 5.863 -2.407 1.00 87.25 189 VAL A C 1
ATOM 1544 O O . VAL A 1 189 ? -2.673 5.947 -3.065 1.00 87.25 189 VAL A O 1
ATOM 1547 N N . GLU A 1 190 ? -0.951 6.933 -2.007 1.00 89.56 190 GLU A N 1
ATOM 1548 C CA . GLU A 1 190 ? -1.339 8.293 -2.366 1.00 89.56 190 GLU A CA 1
ATOM 1549 C C . GLU A 1 190 ? -0.631 8.713 -3.654 1.00 89.56 190 GLU A C 1
ATOM 1551 O O . GLU A 1 190 ? 0.560 8.478 -3.838 1.00 89.56 190 GLU A O 1
ATOM 1556 N N . TYR A 1 191 ? -1.377 9.319 -4.579 1.00 89.25 191 TYR A N 1
ATOM 1557 C CA . TYR A 1 191 ? -0.829 9.747 -5.861 1.00 89.25 191 TYR A CA 1
ATOM 1558 C C . TYR A 1 191 ? -0.680 11.257 -5.902 1.00 89.25 191 TYR A C 1
ATOM 1560 O O . TYR A 1 191 ? -1.684 11.975 -5.917 1.00 89.25 191 TYR A O 1
ATOM 1568 N N . GLU A 1 192 ? 0.558 11.713 -6.032 1.00 92.12 192 GLU A N 1
ATOM 1569 C CA . GLU A 1 192 ? 0.891 13.117 -6.223 1.00 92.12 192 GLU A CA 1
ATOM 1570 C C . GLU A 1 192 ? 1.279 13.386 -7.676 1.00 92.12 192 GLU A C 1
ATOM 1572 O O . GLU A 1 192 ? 1.696 12.497 -8.425 1.00 92.12 192 GLU A O 1
ATOM 1577 N N . THR A 1 193 ? 1.073 14.628 -8.103 1.00 93.31 193 THR A N 1
ATOM 1578 C CA . THR A 1 193 ? 1.476 15.070 -9.432 1.00 93.31 193 THR A CA 1
ATOM 1579 C C . THR A 1 193 ? 2.861 15.693 -9.344 1.00 93.31 193 THR A C 1
ATOM 1581 O O . THR A 1 193 ? 3.044 16.710 -8.676 1.00 93.31 193 THR A O 1
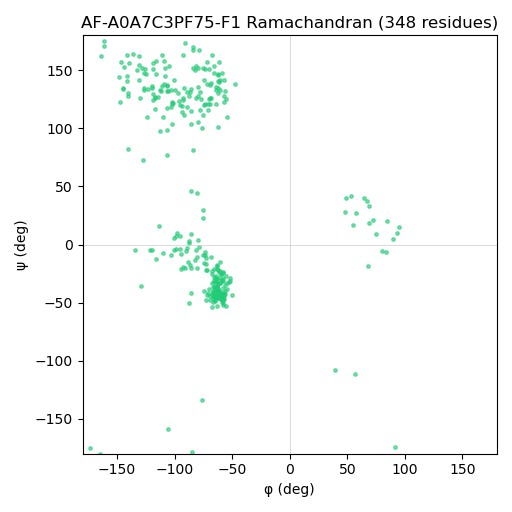ATOM 1584 N N . GLU A 1 194 ? 3.822 15.109 -10.053 1.00 92.50 194 GLU A N 1
ATOM 1585 C CA . GLU A 1 194 ? 5.211 15.554 -10.068 1.00 92.50 194 GLU A CA 1
ATOM 1586 C C . GLU A 1 194 ? 5.657 15.975 -11.472 1.00 92.50 194 GLU A C 1
ATOM 1588 O O . GLU A 1 194 ? 5.190 15.458 -12.493 1.00 92.50 194 GLU A O 1
ATOM 1593 N N . MET A 1 195 ? 6.606 16.913 -11.529 1.00 93.31 195 MET A N 1
ATOM 1594 C CA . MET A 1 195 ? 7.261 17.291 -12.779 1.00 93.31 195 MET A CA 1
ATOM 1595 C C . MET A 1 195 ? 8.437 16.350 -13.049 1.00 93.31 195 MET A C 1
ATOM 1597 O O . MET A 1 195 ? 9.504 16.469 -12.444 1.00 93.31 195 MET A O 1
ATOM 1601 N N . GLY A 1 196 ? 8.235 15.421 -13.976 1.00 92.25 196 GLY A N 1
ATOM 1602 C CA . GLY A 1 196 ? 9.233 14.473 -14.444 1.00 92.25 196 GLY A CA 1
ATOM 1603 C C . GLY A 1 196 ? 9.765 14.817 -15.834 1.00 92.25 196 GLY A C 1
ATOM 1604 O O . GLY A 1 196 ? 9.689 15.948 -16.319 1.00 92.25 196 GLY A O 1
ATOM 1605 N N . LYS A 1 197 ? 10.327 13.804 -16.497 1.00 94.56 197 LYS A N 1
ATOM 1606 C CA . LYS A 1 197 ? 10.848 13.905 -17.864 1.00 94.56 197 LYS A CA 1
ATOM 1607 C C . LYS A 1 197 ? 10.318 12.769 -18.724 1.00 94.56 197 LYS A C 1
ATOM 1609 O O . LYS A 1 197 ? 10.252 11.629 -18.273 1.00 94.56 197 LYS A O 1
ATOM 1614 N N . MET A 1 198 ? 10.011 13.078 -19.976 1.00 95.56 198 MET A N 1
ATOM 1615 C CA . MET A 1 198 ? 9.703 12.120 -21.028 1.00 95.56 198 MET A CA 1
ATOM 1616 C C . MET A 1 198 ? 10.918 11.954 -21.941 1.00 95.56 198 MET A C 1
ATOM 1618 O O . MET A 1 198 ? 11.410 12.916 -22.537 1.00 95.56 198 MET A O 1
ATOM 1622 N N . TYR A 1 199 ? 11.395 10.721 -22.067 1.00 96.69 199 TYR A N 1
ATOM 1623 C CA . TYR A 1 199 ? 12.549 10.349 -22.877 1.00 96.69 199 TYR A CA 1
ATOM 1624 C C . TYR A 1 199 ? 12.081 9.689 -24.167 1.00 96.69 199 TYR A C 1
ATOM 1626 O O . TYR A 1 199 ? 11.254 8.779 -24.141 1.00 96.69 199 TYR A O 1
ATOM 1634 N N . TYR A 1 200 ? 12.647 10.119 -25.293 1.00 96.88 200 TYR A N 1
ATOM 1635 C CA . TYR A 1 200 ? 12.351 9.558 -26.607 1.00 96.88 200 TYR A CA 1
ATOM 1636 C C . TYR A 1 200 ? 13.569 8.789 -27.115 1.00 96.88 200 TYR A C 1
ATOM 1638 O O . TYR A 1 200 ? 14.590 9.397 -27.443 1.00 96.88 200 TYR A O 1
ATOM 1646 N N . ILE A 1 201 ? 13.474 7.461 -27.169 1.00 96.19 201 ILE A N 1
ATOM 1647 C CA . ILE A 1 201 ? 14.609 6.556 -27.401 1.00 96.19 201 ILE A CA 1
ATOM 1648 C C . ILE A 1 201 ? 14.350 5.682 -28.628 1.00 96.19 201 ILE A C 1
ATOM 1650 O O . ILE A 1 201 ? 13.271 5.114 -28.783 1.00 96.19 201 ILE A O 1
ATOM 1654 N N . HIS A 1 202 ? 15.345 5.563 -29.505 1.00 94.81 202 HIS A N 1
ATOM 1655 C CA . HIS A 1 202 ? 15.293 4.669 -30.658 1.00 94.81 202 HIS A CA 1
ATOM 1656 C C . HIS A 1 202 ? 15.639 3.232 -30.268 1.00 94.81 202 HIS A C 1
ATOM 1658 O O . HIS A 1 202 ? 16.712 2.963 -29.728 1.00 94.81 202 HIS A O 1
ATOM 1664 N N . PHE A 1 203 ? 14.753 2.304 -30.610 1.00 94.19 203 PHE A N 1
ATOM 1665 C CA . PHE A 1 203 ? 14.964 0.867 -30.485 1.00 94.19 203 PHE A CA 1
ATOM 1666 C C . PHE A 1 203 ? 15.277 0.308 -31.879 1.00 94.19 203 PHE A C 1
ATOM 1668 O O . PHE A 1 203 ? 14.447 0.460 -32.781 1.00 94.19 203 PHE A O 1
ATOM 1675 N N . PRO A 1 204 ? 16.464 -0.285 -32.104 1.00 92.19 204 PRO A N 1
ATOM 1676 C CA . PRO A 1 204 ? 16.825 -0.845 -33.403 1.00 92.19 204 PRO A CA 1
ATOM 1677 C C . PRO A 1 204 ? 15.893 -1.987 -33.821 1.00 92.19 204 PRO A C 1
ATOM 1679 O O . PRO A 1 204 ? 15.616 -2.884 -33.030 1.00 92.19 204 PRO A O 1
ATOM 1682 N N . LEU A 1 205 ? 15.445 -1.991 -35.073 1.00 90.06 205 LEU A N 1
ATOM 1683 C CA . LEU A 1 205 ? 14.740 -3.125 -35.671 1.00 90.06 205 LEU A CA 1
ATOM 1684 C C . LEU A 1 205 ? 15.756 -4.191 -36.094 1.00 90.06 205 LEU A C 1
ATOM 1686 O O . LEU A 1 205 ? 16.786 -3.871 -36.692 1.00 90.06 205 LEU A O 1
ATOM 1690 N N . VAL A 1 206 ? 15.470 -5.459 -35.796 1.00 83.88 206 VAL A N 1
ATOM 1691 C CA . VAL A 1 206 ? 16.323 -6.574 -36.226 1.00 83.88 206 VAL A CA 1
ATOM 1692 C C . VAL A 1 206 ? 16.188 -6.728 -37.748 1.00 83.88 206 VAL A C 1
ATOM 1694 O O . VAL A 1 206 ? 15.061 -6.842 -38.245 1.00 83.88 206 VAL A O 1
ATOM 1697 N N . PRO A 1 207 ? 17.293 -6.708 -38.520 1.00 71.69 207 PRO A N 1
ATOM 1698 C CA . PRO A 1 207 ? 17.224 -6.812 -39.972 1.00 71.69 207 PRO A CA 1
ATOM 1699 C C . PRO A 1 207 ? 16.628 -8.150 -40.414 1.00 71.69 207 PRO A C 1
ATOM 1701 O O . PRO A 1 207 ? 17.089 -9.212 -40.001 1.00 71.69 207 PRO A O 1
ATOM 1704 N N . VAL A 1 208 ? 15.649 -8.104 -41.317 1.00 64.56 208 VAL A N 1
ATOM 1705 C CA . VAL A 1 208 ? 15.124 -9.293 -42.000 1.00 64.56 208 VAL A CA 1
ATOM 1706 C C . VAL A 1 208 ? 15.769 -9.376 -43.382 1.00 64.56 208 VAL A C 1
ATOM 1708 O O . VAL A 1 208 ? 15.839 -8.380 -44.105 1.00 64.56 208 VAL A O 1
ATOM 1711 N N . SER A 1 209 ? 16.261 -10.556 -43.760 1.00 57.47 209 SER A N 1
ATOM 1712 C CA . SER A 1 209 ? 16.909 -10.784 -45.055 1.00 57.47 209 SER A CA 1
ATOM 1713 C C . SER A 1 209 ? 15.983 -10.379 -46.215 1.00 57.47 209 SER A C 1
ATOM 1715 O O . SER A 1 209 ? 14.868 -10.882 -46.314 1.00 57.47 209 SER A O 1
ATOM 1717 N N . GLY A 1 210 ? 16.447 -9.494 -47.107 1.00 56.09 210 GLY A N 1
ATOM 1718 C CA . GLY A 1 210 ? 15.713 -9.101 -48.322 1.00 56.09 210 GLY A CA 1
ATOM 1719 C C . GLY A 1 210 ? 14.820 -7.855 -48.218 1.00 56.09 210 GLY A C 1
ATOM 1720 O O . GLY A 1 210 ? 14.077 -7.586 -49.159 1.00 56.09 210 GLY A O 1
ATOM 1721 N N . VAL A 1 211 ? 14.890 -7.081 -47.129 1.00 55.62 211 VAL A N 1
ATOM 1722 C CA . VAL A 1 211 ? 14.146 -5.815 -46.961 1.00 55.62 211 VAL A CA 1
ATOM 1723 C C . VAL A 1 211 ? 15.092 -4.612 -47.083 1.00 55.62 211 VAL A C 1
ATOM 1725 O O . VAL A 1 211 ? 16.204 -4.639 -46.560 1.00 55.62 211 VAL A O 1
ATOM 1728 N N . THR A 1 212 ? 14.666 -3.561 -47.791 1.00 54.97 212 THR A N 1
ATOM 1729 C CA . THR A 1 212 ? 15.399 -2.293 -47.930 1.00 54.97 212 THR A CA 1
ATOM 1730 C C . THR A 1 212 ? 15.432 -1.480 -46.629 1.00 54.97 212 THR A C 1
ATOM 1732 O O . THR A 1 212 ? 14.534 -1.539 -45.794 1.00 54.97 212 THR A O 1
ATOM 1735 N N . ASP A 1 213 ? 16.501 -0.698 -46.489 1.00 53.69 213 ASP A N 1
ATOM 1736 C CA . ASP A 1 213 ? 17.080 -0.125 -45.264 1.00 53.69 213 ASP A CA 1
ATOM 1737 C C . ASP A 1 213 ? 16.312 1.074 -44.644 1.00 53.69 213 ASP A C 1
ATOM 1739 O O . ASP A 1 213 ? 16.894 1.898 -43.935 1.00 53.69 213 ASP A O 1
ATOM 1743 N N . GLU A 1 214 ? 15.015 1.227 -44.926 1.00 52.84 214 GLU A N 1
ATOM 1744 C CA . GLU A 1 214 ? 14.305 2.503 -44.711 1.00 52.84 214 GLU A CA 1
ATOM 1745 C C . GLU A 1 214 ? 13.660 2.668 -43.325 1.00 52.84 214 GLU A C 1
ATOM 1747 O O . GLU A 1 214 ? 13.195 3.755 -42.987 1.00 52.84 214 GLU A O 1
ATOM 1752 N N . GLN A 1 215 ? 13.676 1.641 -42.472 1.00 64.38 215 GLN A N 1
ATOM 1753 C CA . GLN A 1 215 ? 13.133 1.719 -41.110 1.00 64.38 215 GLN A CA 1
ATOM 1754 C C . GLN A 1 215 ? 14.037 0.960 -40.144 1.00 64.38 215 GLN A C 1
ATOM 1756 O O . GLN A 1 215 ? 13.810 -0.203 -39.825 1.00 64.38 215 GLN A O 1
ATOM 1761 N N . LYS A 1 216 ? 15.108 1.629 -39.712 1.00 80.19 216 LYS A N 1
ATOM 1762 C CA . LYS A 1 216 ? 16.127 1.044 -38.827 1.00 80.19 216 LYS A CA 1
ATOM 1763 C C . LYS A 1 216 ? 15.724 1.031 -37.357 1.00 80.19 216 LYS A C 1
ATOM 1765 O O . LYS A 1 216 ? 16.300 0.275 -36.585 1.00 80.19 216 LYS A O 1
ATOM 1770 N N . PHE A 1 217 ? 14.761 1.864 -36.967 1.00 88.88 217 PHE A N 1
ATOM 1771 C CA . PHE A 1 217 ? 14.407 2.075 -35.569 1.00 88.88 217 PHE A CA 1
ATOM 1772 C C . PHE A 1 217 ? 12.907 2.296 -35.389 1.00 88.88 217 PHE A C 1
ATOM 1774 O O . PHE A 1 217 ? 12.250 2.850 -36.271 1.00 88.88 217 PHE A O 1
ATOM 1781 N N . ILE A 1 218 ? 12.402 1.951 -34.208 1.00 91.75 218 ILE A N 1
ATOM 1782 C CA . ILE A 1 218 ? 11.136 2.453 -33.670 1.00 91.75 218 ILE A CA 1
ATOM 1783 C C . ILE A 1 218 ? 11.436 3.452 -32.548 1.00 91.75 218 ILE A C 1
ATOM 1785 O O . ILE A 1 218 ? 12.342 3.230 -31.746 1.00 91.75 218 ILE A O 1
ATOM 1789 N N . LEU A 1 219 ? 10.727 4.581 -32.514 1.00 94.06 219 LEU A N 1
ATOM 1790 C CA . LEU A 1 219 ? 10.897 5.590 -31.467 1.00 94.06 219 LEU A CA 1
ATOM 1791 C C . LEU A 1 219 ? 9.905 5.316 -30.333 1.00 94.06 219 LEU A C 1
ATOM 1793 O O . LEU A 1 219 ? 8.700 5.279 -30.575 1.00 94.06 219 LEU A O 1
ATOM 1797 N N . ILE A 1 220 ? 10.409 5.165 -29.112 1.00 94.94 220 ILE A N 1
ATOM 1798 C CA . ILE A 1 220 ? 9.620 4.892 -27.906 1.00 94.94 220 ILE A CA 1
ATOM 1799 C C . ILE A 1 220 ? 9.654 6.106 -26.986 1.00 94.94 220 ILE A C 1
ATOM 1801 O O . ILE A 1 220 ? 10.721 6.683 -26.775 1.00 94.94 220 ILE A O 1
ATOM 1805 N N . ALA A 1 221 ? 8.499 6.472 -26.433 1.00 94.50 221 ALA A N 1
ATOM 1806 C CA . ALA A 1 221 ? 8.390 7.449 -25.355 1.00 94.50 221 ALA A CA 1
ATOM 1807 C C . ALA A 1 221 ? 8.295 6.725 -24.001 1.00 94.50 221 ALA A C 1
ATOM 1809 O O . ALA A 1 221 ? 7.503 5.798 -23.848 1.00 94.50 221 ALA A O 1
ATOM 1810 N N . THR A 1 222 ? 9.105 7.125 -23.021 1.00 94.56 222 THR A N 1
ATOM 1811 C CA . THR A 1 222 ? 9.073 6.566 -21.660 1.00 94.56 222 THR A CA 1
ATOM 1812 C C . THR A 1 222 ? 9.464 7.607 -20.618 1.00 94.56 222 THR A C 1
ATOM 1814 O O . THR A 1 222 ? 10.368 8.406 -20.844 1.00 94.56 222 THR A O 1
ATOM 1817 N N . THR A 1 223 ? 8.835 7.567 -19.445 1.00 93.69 223 THR A N 1
ATOM 1818 C CA . THR A 1 223 ? 9.239 8.349 -18.262 1.00 93.69 223 THR A CA 1
ATOM 1819 C C . THR A 1 223 ? 10.276 7.625 -17.396 1.00 93.69 223 THR A C 1
ATOM 1821 O O . THR A 1 223 ? 10.930 8.241 -16.556 1.00 93.69 223 THR A O 1
ATOM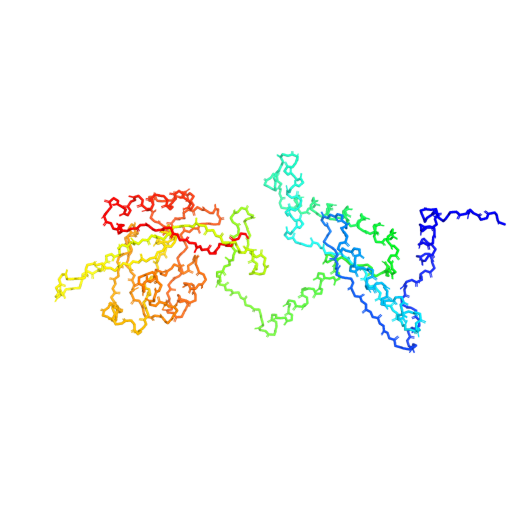 1824 N N . ARG A 1 224 ? 10.458 6.316 -17.612 1.00 94.69 224 ARG A N 1
ATOM 1825 C CA . ARG A 1 224 ? 11.304 5.422 -16.806 1.00 94.69 224 ARG A CA 1
ATOM 1826 C C . ARG A 1 224 ? 12.294 4.665 -17.695 1.00 94.69 224 ARG A C 1
ATOM 1828 O O . ARG A 1 224 ? 12.086 3.477 -17.961 1.00 94.69 224 ARG A O 1
ATOM 1835 N N . PRO A 1 225 ? 13.335 5.318 -18.237 1.00 96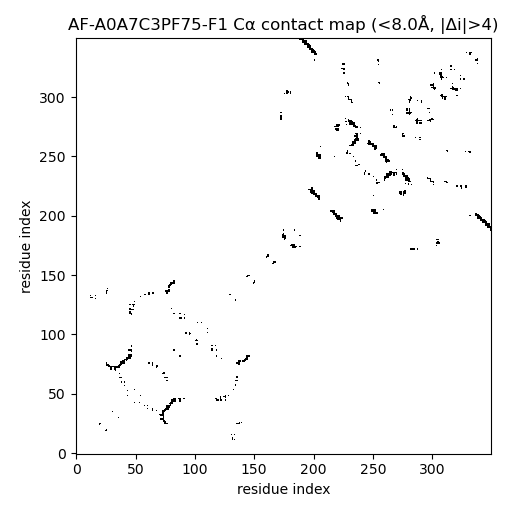.12 225 PRO A N 1
ATOM 1836 C CA . PRO A 1 225 ? 14.257 4.660 -19.157 1.00 96.12 225 PRO A CA 1
ATOM 1837 C C . PRO A 1 225 ? 15.020 3.509 -18.491 1.00 96.12 225 PRO A C 1
ATOM 1839 O O . PRO A 1 225 ? 15.279 2.519 -19.148 1.00 96.12 225 PRO A O 1
ATOM 1842 N N . GLU A 1 226 ? 15.287 3.537 -17.185 1.00 95.62 226 GLU A N 1
ATOM 1843 C CA . GLU A 1 226 ? 15.927 2.429 -16.462 1.00 95.62 226 GLU A CA 1
ATOM 1844 C C . GLU A 1 226 ? 15.153 1.106 -16.534 1.00 95.62 226 GLU A C 1
ATOM 1846 O O . GLU A 1 226 ? 15.752 0.032 -16.544 1.00 95.62 226 GLU A O 1
ATOM 1851 N N . THR A 1 227 ? 13.823 1.173 -16.645 1.00 95.81 227 THR A N 1
ATOM 1852 C CA . THR A 1 227 ? 12.976 -0.024 -16.753 1.00 95.81 227 THR A CA 1
ATOM 1853 C C . THR A 1 227 ? 13.081 -0.701 -18.115 1.00 95.81 227 THR A C 1
ATOM 1855 O O . THR A 1 227 ? 12.776 -1.885 -18.214 1.00 95.81 227 THR A O 1
ATOM 1858 N N . MET A 1 228 ? 13.608 -0.010 -19.137 1.00 95.44 228 MET A N 1
ATOM 1859 C CA . MET A 1 228 ? 13.769 -0.575 -20.482 1.00 95.44 228 MET A CA 1
ATOM 1860 C C . MET A 1 228 ? 14.656 -1.826 -20.500 1.00 95.44 228 MET A C 1
ATOM 1862 O O . MET A 1 228 ? 14.524 -2.696 -21.356 1.00 95.44 228 MET A O 1
ATOM 1866 N N . LEU A 1 229 ? 15.557 -1.947 -19.519 1.00 95.19 229 LEU A N 1
ATOM 1867 C CA . LEU A 1 229 ? 16.412 -3.119 -19.338 1.00 95.19 229 LEU A CA 1
ATOM 1868 C C . LEU A 1 229 ? 15.581 -4.398 -19.117 1.00 95.19 229 LEU A C 1
ATOM 1870 O O . LEU A 1 229 ? 16.041 -5.497 -19.427 1.00 95.19 229 LEU A O 1
ATOM 1874 N N . GLY A 1 230 ? 14.351 -4.263 -18.616 1.00 95.12 230 GLY A N 1
ATOM 1875 C CA . GLY A 1 230 ? 13.393 -5.338 -18.368 1.00 95.12 230 GLY A CA 1
ATOM 1876 C C . GLY A 1 230 ? 12.331 -5.513 -19.456 1.00 95.12 230 GLY A C 1
ATOM 1877 O O . GLY A 1 230 ? 11.405 -6.288 -19.250 1.00 95.12 230 GLY A O 1
ATOM 1878 N N . ASP A 1 231 ? 12.432 -4.816 -20.592 1.00 96.75 231 ASP A N 1
ATOM 1879 C CA . ASP A 1 231 ? 11.392 -4.851 -21.627 1.00 96.75 231 ASP A CA 1
ATOM 1880 C C . ASP A 1 231 ? 11.226 -6.234 -22.258 1.00 96.75 231 ASP A C 1
ATOM 1882 O O . ASP A 1 231 ? 12.201 -6.888 -22.637 1.00 96.75 231 ASP A O 1
ATOM 1886 N N . VAL A 1 232 ? 9.980 -6.664 -22.425 1.00 96.19 232 VAL A N 1
ATOM 1887 C CA . VAL A 1 232 ? 9.636 -7.983 -22.985 1.00 96.19 232 VAL A CA 1
ATOM 1888 C C . VAL A 1 232 ? 8.879 -7.898 -24.307 1.00 96.19 232 VAL A C 1
ATOM 1890 O O . VAL A 1 232 ? 8.773 -8.900 -25.010 1.00 96.19 232 VAL A O 1
ATOM 1893 N N . ALA A 1 233 ? 8.397 -6.709 -24.671 1.00 97.12 233 ALA A N 1
ATOM 1894 C CA . ALA A 1 233 ? 7.805 -6.398 -25.967 1.00 97.12 233 ALA A CA 1
ATOM 1895 C C . ALA A 1 233 ? 7.789 -4.882 -26.205 1.00 97.12 233 ALA A C 1
ATOM 1897 O O . ALA A 1 233 ? 8.032 -4.082 -25.299 1.00 97.12 233 ALA A O 1
ATOM 1898 N N . VAL A 1 234 ? 7.447 -4.493 -27.429 1.00 96.81 234 VAL A N 1
ATOM 1899 C CA . VAL A 1 234 ? 6.985 -3.141 -27.753 1.00 96.81 234 VAL A CA 1
ATOM 1900 C C . VAL A 1 234 ? 5.552 -3.239 -28.256 1.00 96.81 234 VAL A C 1
ATOM 1902 O O . VAL A 1 234 ? 5.286 -3.987 -29.191 1.00 96.81 234 VAL A O 1
ATOM 1905 N N . ALA A 1 235 ? 4.627 -2.496 -27.661 1.00 96.69 235 ALA A N 1
ATOM 1906 C CA . ALA A 1 235 ? 3.234 -2.478 -28.078 1.00 96.69 235 ALA A CA 1
ATOM 1907 C C . ALA A 1 235 ? 2.921 -1.253 -28.940 1.00 96.69 235 ALA A C 1
ATOM 1909 O O . ALA A 1 235 ? 3.394 -0.144 -28.685 1.00 96.69 235 ALA A O 1
ATOM 1910 N N . VAL A 1 236 ? 2.087 -1.463 -29.953 1.00 96.19 236 VAL A N 1
ATOM 1911 C CA . VAL A 1 236 ? 1.499 -0.414 -30.793 1.00 96.19 236 VAL A CA 1
ATOM 1912 C C . VAL A 1 236 ? -0.004 -0.634 -30.902 1.00 96.19 236 VAL A C 1
ATOM 1914 O O . VAL A 1 236 ? -0.481 -1.764 -30.789 1.00 96.19 236 VAL A O 1
ATOM 1917 N N . HIS A 1 237 ? -0.769 0.423 -31.154 1.00 95.62 237 HIS A N 1
ATOM 1918 C CA . HIS A 1 237 ? -2.213 0.270 -31.310 1.00 95.62 237 HIS A CA 1
ATOM 1919 C C . HIS A 1 237 ? -2.558 -0.489 -32.615 1.00 95.62 237 HIS A C 1
ATOM 1921 O O . HIS A 1 237 ? -1.993 -0.164 -33.667 1.00 95.62 237 HIS A O 1
ATOM 1927 N N . PRO A 1 238 ? -3.511 -1.447 -32.614 1.00 93.75 238 PRO A N 1
ATOM 1928 C CA . PRO A 1 238 ? -3.863 -2.249 -33.795 1.00 93.75 238 PRO A CA 1
ATOM 1929 C C . PRO A 1 238 ? -4.283 -1.427 -35.022 1.00 93.75 238 PRO A C 1
ATOM 1931 O O . PRO A 1 238 ? -3.973 -1.785 -36.162 1.00 93.75 238 PRO A O 1
ATOM 1934 N N . ASP A 1 239 ? -4.966 -0.305 -34.785 1.00 93.25 239 ASP A N 1
ATOM 1935 C CA . ASP A 1 239 ? -5.455 0.593 -35.840 1.00 93.25 239 ASP A CA 1
ATOM 1936 C C . ASP A 1 239 ? -4.447 1.678 -36.252 1.00 93.25 239 ASP A C 1
ATOM 1938 O O . ASP A 1 239 ? -4.711 2.446 -37.186 1.00 93.25 239 ASP A O 1
ATOM 1942 N N . ASP A 1 240 ? -3.276 1.751 -35.607 1.00 92.69 240 ASP A N 1
ATOM 1943 C CA . ASP A 1 240 ? -2.258 2.725 -35.988 1.00 92.69 240 ASP A CA 1
ATOM 1944 C C . ASP A 1 240 ? -1.534 2.292 -37.273 1.00 92.69 240 ASP A C 1
ATOM 1946 O O . ASP A 1 240 ? -0.606 1.474 -37.298 1.00 92.69 240 ASP A O 1
ATOM 1950 N N . LYS A 1 241 ? -1.951 2.903 -38.386 1.00 91.25 241 LYS A N 1
ATOM 1951 C CA . LYS A 1 241 ? -1.380 2.670 -39.719 1.00 91.25 241 LYS A CA 1
ATOM 1952 C C . LYS A 1 241 ? 0.125 2.953 -39.777 1.00 91.25 241 LYS A C 1
ATOM 1954 O O . LYS A 1 241 ? 0.792 2.371 -40.634 1.00 91.25 241 LYS A O 1
ATOM 1959 N N . ARG A 1 242 ? 0.662 3.801 -38.886 1.00 89.38 242 ARG A N 1
ATOM 1960 C CA . ARG A 1 242 ? 2.098 4.118 -38.815 1.00 89.38 242 ARG A CA 1
ATOM 1961 C C . ARG A 1 242 ? 2.935 2.913 -38.402 1.00 89.38 242 ARG A C 1
ATOM 1963 O O . ARG A 1 242 ? 4.078 2.842 -38.827 1.00 89.38 242 ARG A O 1
ATOM 1970 N N . PHE A 1 243 ? 2.383 1.967 -37.637 1.00 89.81 243 PHE A N 1
ATOM 1971 C CA . PHE A 1 243 ? 3.140 0.838 -37.077 1.00 89.81 243 PHE A CA 1
ATOM 1972 C C . PHE A 1 243 ? 2.628 -0.544 -37.489 1.00 89.81 243 PHE A C 1
ATOM 1974 O O . PHE A 1 243 ? 3.281 -1.546 -37.214 1.00 89.81 243 PHE A O 1
ATOM 1981 N N . LYS A 1 244 ? 1.513 -0.626 -38.224 1.00 86.88 244 LYS A N 1
ATOM 1982 C CA . LYS A 1 244 ? 0.920 -1.898 -38.676 1.00 86.88 244 LYS A CA 1
ATOM 1983 C C . LYS A 1 244 ? 1.895 -2.843 -39.399 1.00 86.88 244 LYS A C 1
ATOM 1985 O O . LYS A 1 244 ? 1.755 -4.055 -39.306 1.00 86.88 244 LYS A O 1
ATOM 1990 N N . HIS A 1 245 ? 2.884 -2.303 -40.109 1.00 87.38 245 HIS A N 1
ATOM 1991 C CA . HIS A 1 245 ? 3.909 -3.082 -40.819 1.00 87.38 245 HIS A CA 1
ATOM 1992 C C . HIS A 1 245 ? 5.055 -3.583 -39.914 1.00 87.38 245 HIS A C 1
ATOM 1994 O O . HIS A 1 245 ? 5.880 -4.380 -40.371 1.00 87.38 245 HIS A O 1
ATOM 2000 N N . LEU A 1 246 ? 5.132 -3.096 -38.669 1.00 88.56 246 LEU A N 1
ATOM 2001 C CA . LEU A 1 246 ? 6.101 -3.514 -37.654 1.00 88.56 246 LEU A CA 1
ATOM 2002 C C . LEU A 1 246 ? 5.557 -4.610 -36.737 1.00 88.56 246 LEU A C 1
ATOM 2004 O O . LEU A 1 246 ? 6.358 -5.322 -36.148 1.00 88.56 246 LEU A O 1
ATOM 2008 N N . VAL A 1 247 ? 4.236 -4.777 -36.630 1.00 91.19 247 VAL A N 1
ATOM 2009 C CA . VAL A 1 247 ? 3.624 -5.837 -35.812 1.00 91.19 247 VAL A CA 1
ATOM 2010 C C . VAL A 1 247 ? 4.135 -7.212 -36.260 1.00 91.19 247 VAL A C 1
ATOM 2012 O O . VAL A 1 247 ? 4.108 -7.538 -37.446 1.00 91.19 247 VAL A O 1
ATOM 2015 N N . GLY A 1 248 ? 4.625 -8.006 -35.306 1.00 89.81 248 GLY A N 1
ATOM 2016 C CA . GLY A 1 248 ? 5.262 -9.305 -35.536 1.00 89.81 248 GLY A CA 1
ATOM 2017 C C . GLY A 1 248 ? 6.751 -9.239 -35.895 1.00 89.81 248 GLY A C 1
ATOM 2018 O O . GLY A 1 248 ? 7.393 -10.284 -35.970 1.00 89.81 248 GLY A O 1
ATOM 2019 N N . ARG A 1 249 ? 7.324 -8.044 -36.103 1.00 91.38 249 ARG A N 1
ATOM 2020 C CA . ARG A 1 249 ? 8.780 -7.875 -36.218 1.00 91.38 249 ARG A CA 1
ATOM 2021 C C . ARG A 1 249 ? 9.434 -7.876 -34.843 1.00 91.38 249 ARG A C 1
ATOM 2023 O O . ARG A 1 249 ? 8.774 -7.720 -33.819 1.00 91.38 249 ARG A O 1
ATOM 2030 N N . THR A 1 250 ? 10.753 -7.986 -34.856 1.00 92.88 250 THR A N 1
ATOM 2031 C CA . THR A 1 250 ? 11.581 -8.003 -33.657 1.00 92.88 250 THR A CA 1
ATOM 2032 C C . THR A 1 250 ? 12.373 -6.706 -33.543 1.00 92.88 250 THR A C 1
ATOM 2034 O O . THR A 1 250 ? 12.920 -6.208 -34.532 1.00 92.88 250 THR A O 1
ATOM 2037 N N . VAL A 1 251 ? 12.450 -6.164 -32.333 1.00 93.56 251 VAL A N 1
ATOM 2038 C CA . VAL A 1 251 ? 13.305 -5.026 -31.987 1.00 93.56 251 VAL A CA 1
ATOM 2039 C C . VAL A 1 251 ? 14.353 -5.457 -30.976 1.00 93.56 251 VAL A C 1
ATOM 2041 O O . VAL A 1 251 ? 14.104 -6.304 -30.120 1.00 93.56 251 VAL A O 1
ATOM 2044 N N . LYS A 1 252 ? 15.533 -4.856 -31.063 1.00 94.06 252 LYS A N 1
ATOM 2045 C CA . LYS A 1 252 ? 16.593 -5.023 -30.082 1.00 94.06 252 LYS A CA 1
ATOM 2046 C C . LYS A 1 252 ? 16.403 -4.006 -28.963 1.00 94.06 252 LYS A C 1
ATOM 2048 O O . LYS A 1 252 ? 16.318 -2.808 -29.228 1.00 94.06 252 LYS A O 1
ATOM 2053 N N . ILE A 1 253 ? 16.387 -4.472 -27.721 1.00 93.44 253 ILE A N 1
ATOM 2054 C CA . ILE A 1 253 ? 16.399 -3.605 -26.545 1.00 93.44 253 ILE A CA 1
ATOM 2055 C C . ILE A 1 253 ? 17.774 -2.933 -26.462 1.00 93.44 253 ILE A C 1
ATOM 2057 O O . ILE A 1 253 ? 18.791 -3.639 -26.375 1.00 93.44 253 ILE A O 1
ATOM 2061 N N . PRO A 1 254 ? 17.854 -1.590 -26.490 1.00 90.38 254 PRO A N 1
ATOM 2062 C CA . PRO A 1 254 ? 19.126 -0.910 -26.303 1.00 90.38 254 PRO A CA 1
ATOM 2063 C C . PRO A 1 254 ? 19.759 -1.317 -24.969 1.00 90.38 254 PRO A C 1
ATOM 2065 O O . PRO A 1 254 ? 19.065 -1.481 -23.971 1.00 90.38 254 PRO A O 1
ATOM 2068 N N . LEU A 1 255 ? 21.084 -1.479 -24.954 1.00 92.50 255 LEU A N 1
ATOM 2069 C CA . LEU A 1 255 ? 21.889 -1.822 -23.770 1.00 92.50 255 LEU A CA 1
ATOM 2070 C C . LEU A 1 255 ? 21.687 -3.238 -23.190 1.00 92.50 255 LEU A C 1
ATOM 2072 O O . LEU A 1 255 ? 22.578 -3.704 -22.484 1.00 92.50 255 LEU A O 1
ATOM 2076 N N . ALA A 1 256 ? 20.586 -3.938 -23.497 1.00 88.12 256 ALA A N 1
ATOM 2077 C CA . ALA A 1 256 ? 20.276 -5.247 -22.907 1.00 88.12 256 ALA A CA 1
ATOM 2078 C C . ALA A 1 256 ? 20.599 -6.471 -23.777 1.00 88.12 256 ALA A C 1
ATOM 2080 O O . ALA A 1 256 ? 20.444 -7.593 -23.309 1.00 88.12 256 ALA A O 1
ATOM 2081 N N . ASP A 1 257 ? 21.041 -6.263 -25.023 1.00 82.25 257 ASP A N 1
ATOM 2082 C CA . ASP A 1 257 ? 21.352 -7.324 -26.001 1.00 82.25 257 ASP A CA 1
ATOM 2083 C C . ASP A 1 257 ? 20.254 -8.400 -26.133 1.00 82.25 257 ASP A C 1
ATOM 2085 O O . ASP A 1 257 ? 20.518 -9.551 -26.468 1.00 82.25 257 ASP A O 1
ATOM 2089 N N . ARG A 1 258 ? 19.000 -8.014 -25.868 1.00 92.19 258 ARG A N 1
ATOM 2090 C CA . ARG A 1 258 ? 17.817 -8.859 -26.034 1.00 92.19 258 ARG A CA 1
ATOM 2091 C C . ARG A 1 258 ? 16.997 -8.408 -27.221 1.00 92.19 258 ARG A C 1
ATOM 2093 O O . ARG A 1 258 ? 16.949 -7.225 -27.554 1.00 92.19 258 ARG A O 1
ATOM 2100 N N . GLU A 1 259 ? 16.299 -9.366 -27.797 1.00 94.56 259 GLU A N 1
ATOM 2101 C CA . GLU A 1 259 ? 15.360 -9.173 -28.884 1.00 94.56 259 GLU A CA 1
ATOM 2102 C C . GLU A 1 259 ? 13.939 -9.434 -28.386 1.00 94.56 259 GLU A C 1
ATOM 2104 O O . GLU A 1 259 ? 13.693 -10.434 -27.711 1.00 94.56 259 GLU A O 1
ATOM 2109 N N . VAL A 1 260 ? 13.011 -8.528 -28.695 1.00 95.12 260 VAL A N 1
ATOM 2110 C CA . VAL A 1 260 ? 11.612 -8.617 -28.264 1.00 95.12 260 VAL A CA 1
ATOM 2111 C C . VAL A 1 260 ? 10.653 -8.366 -29.426 1.00 95.12 260 VAL A C 1
ATOM 2113 O O . VAL A 1 260 ? 10.992 -7.620 -30.352 1.00 95.12 260 VAL A O 1
ATOM 2116 N N . PRO A 1 261 ? 9.453 -8.967 -29.411 1.00 96.25 261 PRO A N 1
ATOM 2117 C CA . PRO A 1 261 ? 8.470 -8.755 -30.461 1.00 96.25 261 PRO A CA 1
ATOM 2118 C C . PRO A 1 261 ? 7.814 -7.373 -30.369 1.00 96.25 261 PRO A C 1
ATOM 2120 O O . PRO A 1 261 ? 7.625 -6.813 -29.287 1.00 96.25 261 PRO A O 1
ATOM 2123 N N . VAL A 1 262 ? 7.392 -6.860 -31.523 1.00 96.19 262 VAL A N 1
ATOM 2124 C CA . VAL A 1 262 ? 6.419 -5.772 -31.621 1.00 96.19 262 VAL A CA 1
ATOM 2125 C C . VAL A 1 262 ? 5.018 -6.380 -31.678 1.00 96.19 262 VAL A C 1
ATOM 2127 O O . VAL A 1 262 ? 4.695 -7.116 -32.614 1.00 96.19 262 VAL A O 1
ATOM 2130 N N . ILE A 1 263 ? 4.178 -6.071 -30.696 1.00 96.75 263 ILE A N 1
ATOM 2131 C CA . ILE A 1 263 ? 2.811 -6.585 -30.566 1.00 96.75 263 ILE A CA 1
ATOM 2132 C C . ILE A 1 263 ? 1.778 -5.490 -30.843 1.00 96.75 263 ILE A C 1
ATOM 2134 O O . ILE A 1 263 ? 2.071 -4.299 -30.740 1.00 96.75 263 ILE A O 1
ATOM 2138 N N . ALA A 1 264 ? 0.562 -5.899 -31.200 1.00 96.44 264 ALA A N 1
ATOM 2139 C CA . ALA A 1 264 ? -0.571 -4.993 -31.337 1.00 96.44 264 ALA A CA 1
ATOM 2140 C C . ALA A 1 264 ? -1.478 -5.121 -30.109 1.00 96.44 264 ALA A C 1
ATOM 2142 O O . ALA A 1 264 ? -1.991 -6.210 -29.856 1.00 96.44 264 ALA A O 1
ATOM 2143 N N . ASP A 1 265 ? -1.693 -4.030 -29.374 1.00 96.50 265 ASP A N 1
ATOM 2144 C CA . ASP A 1 265 ? -2.537 -4.025 -28.175 1.00 96.50 265 ASP A CA 1
ATOM 2145 C C . ASP A 1 265 ? -3.383 -2.737 -28.080 1.00 96.50 265 ASP A C 1
ATOM 2147 O O . ASP A 1 265 ? -2.840 -1.642 -28.258 1.00 96.50 265 ASP A O 1
ATOM 2151 N N . PRO A 1 266 ? -4.707 -2.836 -27.841 1.00 94.44 266 PRO A N 1
ATOM 2152 C CA . PRO A 1 266 ? -5.594 -1.674 -27.752 1.00 94.44 266 PRO A CA 1
ATOM 2153 C C . PRO A 1 266 ? -5.358 -0.785 -26.518 1.00 94.44 266 PRO A C 1
ATOM 2155 O O . PRO A 1 266 ? -5.905 0.313 -26.476 1.00 94.44 266 PRO A O 1
ATOM 2158 N N . MET A 1 267 ? -4.563 -1.215 -25.531 1.00 94.12 267 MET A N 1
ATOM 2159 C CA . MET A 1 267 ? -4.149 -0.390 -24.387 1.00 94.12 267 MET A CA 1
ATOM 2160 C C . MET A 1 267 ? -3.350 0.846 -24.826 1.00 94.12 267 MET A C 1
ATOM 2162 O O . MET A 1 267 ? -3.400 1.886 -24.172 1.00 94.12 267 MET A O 1
ATOM 2166 N N . VAL A 1 268 ? -2.633 0.757 -25.951 1.00 93.50 268 VAL A N 1
ATOM 2167 C CA . VAL A 1 268 ? -1.763 1.831 -26.438 1.00 93.50 268 VAL A CA 1
ATOM 2168 C C . VAL A 1 268 ? -2.578 2.984 -27.019 1.00 93.50 268 VAL A C 1
ATOM 2170 O O . VAL A 1 268 ? -3.250 2.813 -28.029 1.00 93.50 268 VAL A O 1
ATOM 2173 N N . ASP A 1 269 ? -2.439 4.189 -26.470 1.00 93.38 269 ASP A N 1
ATOM 2174 C CA . ASP A 1 269 ? -2.993 5.404 -27.079 1.00 93.38 269 ASP A CA 1
ATOM 2175 C C . ASP A 1 269 ? -2.107 5.886 -28.254 1.00 93.38 269 ASP A C 1
ATOM 2177 O O . ASP A 1 269 ? -0.966 6.306 -28.030 1.00 93.38 269 ASP A O 1
ATOM 2181 N N . PRO A 1 270 ? -2.600 5.896 -29.513 1.00 92.81 270 PRO A N 1
ATOM 2182 C CA . PRO A 1 270 ? -1.837 6.392 -30.662 1.00 92.81 270 PRO A CA 1
ATOM 2183 C C . PRO A 1 270 ? -1.447 7.876 -30.565 1.00 92.81 270 PRO A C 1
ATOM 2185 O O . PRO A 1 270 ? -0.512 8.308 -31.250 1.00 92.81 270 PRO A O 1
ATOM 2188 N N . ALA A 1 271 ? -2.188 8.672 -29.789 1.00 92.06 271 ALA A N 1
ATOM 2189 C CA . ALA A 1 271 ? -1.966 10.106 -29.633 1.00 92.06 271 ALA A CA 1
ATOM 2190 C C . ALA A 1 271 ? -0.926 10.435 -28.551 1.00 92.06 271 ALA A C 1
ATOM 2192 O O . ALA A 1 271 ? -0.352 11.526 -28.579 1.00 92.06 271 ALA A O 1
ATOM 2193 N N . PHE A 1 272 ? -0.658 9.509 -27.626 1.00 88.94 272 PHE A N 1
ATOM 2194 C CA . PHE A 1 272 ? 0.288 9.720 -26.537 1.00 88.94 272 PHE A CA 1
ATOM 2195 C C . PHE A 1 272 ? 1.727 9.375 -26.947 1.00 88.94 272 PHE A C 1
ATOM 2197 O O . PHE A 1 272 ? 2.011 8.309 -27.500 1.00 88.94 272 PHE A O 1
ATOM 2204 N N . GLY A 1 273 ? 2.666 10.282 -26.654 1.00 90.44 273 GLY A N 1
ATOM 2205 C CA . GLY A 1 273 ? 4.086 10.100 -26.955 1.00 90.44 273 GLY A CA 1
ATOM 2206 C C . GLY A 1 273 ? 4.332 9.833 -28.443 1.00 90.44 273 GLY A C 1
ATOM 2207 O O . GLY A 1 273 ? 4.170 10.718 -29.283 1.00 90.44 273 GLY A O 1
ATOM 2208 N N . THR A 1 274 ? 4.759 8.614 -28.776 1.00 91.81 274 THR A N 1
ATOM 2209 C CA . THR A 1 274 ? 5.003 8.186 -30.164 1.00 91.81 274 THR A CA 1
ATOM 2210 C C . THR A 1 274 ? 3.904 7.292 -30.740 1.00 91.81 274 THR A C 1
ATOM 2212 O O . THR A 1 274 ? 3.938 7.021 -31.940 1.00 91.81 274 THR A O 1
ATOM 2215 N N . GLY A 1 275 ? 2.945 6.836 -29.926 1.00 91.00 275 GLY A N 1
ATOM 2216 C CA . GLY A 1 275 ? 2.026 5.744 -30.274 1.00 91.00 275 GLY A CA 1
ATOM 2217 C C . GLY A 1 275 ? 2.663 4.346 -30.224 1.00 91.00 275 GLY A C 1
ATOM 2218 O O . GLY A 1 275 ? 2.047 3.379 -30.672 1.00 91.00 275 GLY A O 1
ATOM 2219 N N . ALA A 1 276 ? 3.892 4.237 -29.703 1.00 93.69 276 ALA A N 1
ATOM 2220 C CA . ALA A 1 276 ? 4.586 2.982 -29.436 1.00 93.69 276 ALA A CA 1
ATOM 2221 C C . ALA A 1 276 ? 5.131 2.980 -28.000 1.00 93.69 276 ALA A C 1
ATOM 2223 O O . ALA A 1 276 ? 5.854 3.896 -27.596 1.00 93.69 276 ALA A O 1
ATOM 2224 N N . VAL A 1 277 ? 4.782 1.948 -27.236 1.00 94.44 277 VAL A N 1
ATOM 2225 C CA . VAL A 1 277 ? 5.040 1.851 -25.794 1.00 94.44 277 VAL A CA 1
ATOM 2226 C C . VAL A 1 277 ? 5.918 0.634 -25.522 1.00 94.44 277 VAL A C 1
ATOM 2228 O O . VAL A 1 277 ? 5.695 -0.442 -26.076 1.00 94.44 277 VAL A O 1
ATOM 2231 N N . LYS A 1 278 ? 6.946 0.801 -24.688 1.00 95.75 278 LYS A N 1
ATOM 2232 C CA . LYS A 1 278 ? 7.723 -0.334 -24.176 1.00 95.75 278 LYS A CA 1
ATOM 2233 C C . LYS A 1 278 ? 6.895 -1.112 -23.152 1.00 95.75 278 LYS A C 1
ATOM 2235 O O . LYS A 1 278 ? 6.268 -0.489 -22.309 1.00 95.75 278 LYS A O 1
ATOM 2240 N N . ILE A 1 279 ? 6.935 -2.441 -23.197 1.00 97.00 279 ILE A N 1
ATOM 2241 C CA . ILE A 1 279 ? 6.241 -3.293 -22.224 1.00 97.00 279 ILE A CA 1
ATOM 2242 C C . ILE A 1 279 ? 7.254 -3.821 -21.212 1.00 97.00 279 ILE A C 1
ATOM 2244 O O . ILE A 1 279 ? 8.006 -4.753 -21.514 1.00 97.00 279 ILE A O 1
ATOM 2248 N N . THR A 1 280 ? 7.259 -3.252 -20.004 1.00 95.06 280 THR A N 1
ATOM 2249 C CA . THR A 1 280 ? 8.051 -3.735 -18.865 1.00 95.06 280 THR A CA 1
ATOM 2250 C C . THR A 1 280 ? 7.149 -4.409 -17.828 1.00 95.06 280 THR A C 1
ATOM 2252 O O . THR A 1 280 ? 6.853 -3.869 -16.764 1.00 95.06 280 THR A O 1
ATOM 2255 N N . ALA A 1 281 ? 6.744 -5.640 -18.130 1.00 92.62 281 ALA A N 1
ATOM 2256 C CA . ALA A 1 281 ? 5.688 -6.364 -17.422 1.00 92.62 281 ALA A CA 1
ATOM 2257 C C . ALA A 1 281 ? 5.841 -6.470 -15.891 1.00 92.62 281 ALA A C 1
ATOM 2259 O O . ALA A 1 281 ? 4.848 -6.500 -15.175 1.00 92.62 281 ALA A O 1
ATOM 2260 N N . ALA A 1 282 ? 7.068 -6.540 -15.371 1.00 93.19 282 ALA A N 1
ATOM 2261 C CA . ALA A 1 282 ? 7.311 -6.676 -13.932 1.00 93.19 282 ALA A CA 1
ATOM 2262 C C . ALA A 1 282 ? 7.382 -5.334 -13.176 1.00 93.19 282 ALA A C 1
ATOM 2264 O O . ALA A 1 282 ? 7.692 -5.337 -11.989 1.00 93.19 282 ALA A O 1
ATOM 2265 N N . HIS A 1 283 ? 7.160 -4.198 -13.851 1.00 93.62 283 HIS A N 1
ATOM 2266 C CA . HIS A 1 283 ? 7.422 -2.859 -13.298 1.00 93.62 283 HIS A CA 1
ATOM 2267 C C . HIS A 1 283 ? 6.309 -1.830 -13.531 1.00 93.62 283 HIS A C 1
ATOM 2269 O O . HIS A 1 283 ? 6.434 -0.714 -13.021 1.00 93.62 283 HIS A O 1
ATOM 2275 N N . ASP A 1 284 ? 5.254 -2.170 -14.276 1.00 92.81 284 ASP A N 1
ATOM 2276 C CA . ASP A 1 284 ? 4.092 -1.306 -14.527 1.00 92.81 284 ASP A CA 1
ATOM 2277 C C . ASP A 1 284 ? 2.786 -2.133 -14.605 1.00 92.81 284 ASP A C 1
ATOM 2279 O O . ASP A 1 284 ? 2.782 -3.182 -15.257 1.00 92.81 284 ASP A O 1
ATOM 2283 N N . PRO A 1 285 ? 1.682 -1.711 -13.950 1.00 91.88 285 PRO A N 1
ATOM 2284 C CA . PRO A 1 285 ? 0.431 -2.476 -13.936 1.00 91.88 285 PRO A CA 1
ATOM 2285 C C . PRO A 1 285 ? -0.207 -2.672 -15.315 1.00 91.88 285 PRO A C 1
ATOM 2287 O O . PRO A 1 285 ? -0.731 -3.751 -15.594 1.00 91.88 285 PRO A O 1
ATOM 2290 N N . ASN A 1 286 ? -0.150 -1.663 -16.189 1.00 92.75 286 ASN A N 1
ATOM 2291 C CA . ASN A 1 286 ? -0.724 -1.764 -17.530 1.00 92.75 286 ASN A CA 1
ATOM 2292 C C . ASN A 1 286 ? 0.117 -2.716 -18.386 1.00 92.75 286 ASN A C 1
ATOM 2294 O O . ASN A 1 286 ? -0.426 -3.574 -19.084 1.00 92.75 286 ASN A O 1
ATOM 2298 N N . ASP A 1 287 ? 1.444 -2.616 -18.281 1.00 95.19 287 ASP A N 1
ATOM 2299 C CA . ASP A 1 287 ? 2.367 -3.524 -18.966 1.00 95.19 287 ASP A CA 1
ATOM 2300 C C . ASP A 1 287 ? 2.204 -4.973 -18.479 1.00 95.19 287 ASP A C 1
ATOM 2302 O O . ASP A 1 287 ? 2.303 -5.904 -19.281 1.00 95.19 287 ASP A O 1
ATOM 2306 N N . PHE A 1 288 ? 1.932 -5.179 -17.184 1.00 94.25 288 PHE A N 1
ATOM 2307 C CA . PHE A 1 288 ? 1.647 -6.496 -16.607 1.00 94.25 288 PHE A CA 1
ATOM 2308 C C . PHE A 1 288 ? 0.392 -7.128 -17.223 1.00 94.25 288 PHE A C 1
ATOM 2310 O O . PHE A 1 288 ? 0.412 -8.298 -17.615 1.00 94.25 288 PHE A O 1
ATOM 2317 N N . ASP A 1 289 ? -0.694 -6.361 -17.353 1.00 93.69 289 ASP A N 1
ATOM 2318 C CA . ASP A 1 289 ? -1.931 -6.849 -17.967 1.00 93.69 289 ASP A CA 1
ATOM 2319 C C . ASP A 1 289 ? -1.742 -7.167 -19.458 1.00 93.69 289 ASP A C 1
ATOM 2321 O O . ASP A 1 289 ? -2.197 -8.220 -19.919 1.00 93.69 289 ASP A O 1
ATOM 2325 N N . VAL A 1 290 ? -1.014 -6.325 -20.202 1.0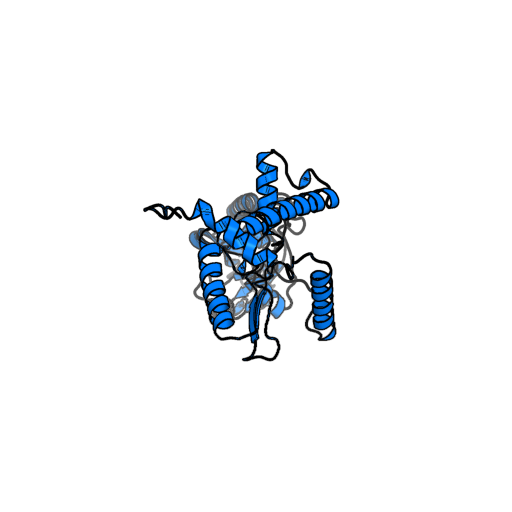0 95.12 290 VAL A N 1
ATOM 2326 C CA . VAL A 1 290 ? -0.637 -6.608 -21.599 1.00 95.12 290 VAL A CA 1
ATOM 2327 C C . VAL A 1 290 ? 0.200 -7.882 -21.680 1.00 95.12 290 VAL A C 1
ATOM 2329 O O . VAL A 1 290 ? -0.090 -8.767 -22.486 1.00 95.12 290 VAL A O 1
ATOM 2332 N N . ALA A 1 291 ? 1.198 -8.040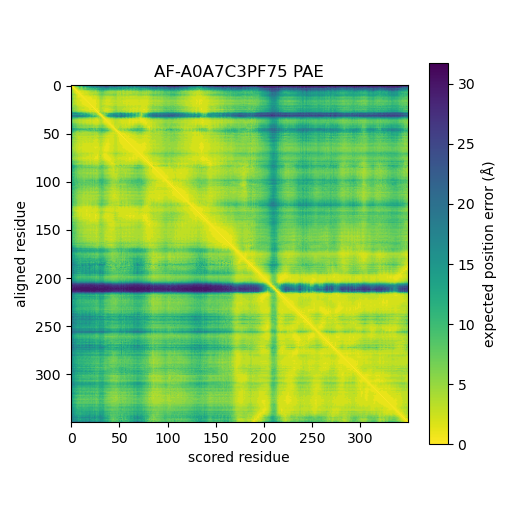 -20.813 1.00 94.88 291 ALA A N 1
ATOM 2333 C CA . ALA A 1 291 ? 2.023 -9.237 -20.789 1.00 94.88 291 ALA A CA 1
ATOM 2334 C C . ALA A 1 291 ? 1.209 -10.503 -20.517 1.00 94.88 291 ALA A C 1
ATOM 2336 O O . ALA A 1 291 ? 1.378 -11.496 -21.224 1.00 94.88 291 ALA A O 1
ATOM 2337 N N . ARG A 1 292 ? 0.263 -10.460 -19.574 1.00 92.94 292 ARG A N 1
ATOM 2338 C CA . ARG A 1 292 ? -0.643 -11.584 -19.313 1.00 92.94 292 ARG A CA 1
ATOM 2339 C C . ARG A 1 292 ? -1.521 -11.901 -20.524 1.00 92.94 292 ARG A C 1
ATOM 2341 O O . ARG A 1 292 ? -1.657 -13.066 -20.883 1.00 92.94 292 ARG A O 1
ATOM 2348 N N . ASN A 1 293 ? -2.093 -10.885 -21.169 1.00 93.81 293 ASN A N 1
ATOM 2349 C CA . ASN A 1 293 ? -2.988 -11.069 -22.316 1.00 93.81 293 ASN A CA 1
ATOM 2350 C C . ASN A 1 293 ? -2.264 -11.651 -23.543 1.00 93.81 293 ASN A C 1
ATOM 2352 O O . ASN A 1 293 ? -2.858 -12.417 -24.302 1.00 93.81 293 ASN A O 1
ATOM 2356 N N . HIS A 1 294 ? -0.980 -11.326 -23.716 1.00 95.38 294 HIS A N 1
ATOM 2357 C CA . HIS A 1 294 ? -0.145 -11.799 -24.828 1.00 95.38 294 HIS A CA 1
ATOM 2358 C C . HIS A 1 294 ? 0.784 -12.967 -24.461 1.00 95.38 294 HIS A C 1
ATOM 2360 O O . HIS A 1 294 ? 1.566 -13.402 -25.303 1.00 95.38 294 HIS A O 1
ATOM 2366 N N . ASN A 1 295 ? 0.687 -13.513 -23.242 1.00 94.00 295 ASN A N 1
ATOM 2367 C CA . ASN A 1 295 ? 1.569 -14.565 -22.713 1.00 94.00 295 ASN A CA 1
ATOM 2368 C C . ASN A 1 295 ? 3.070 -14.216 -22.804 1.00 94.00 295 ASN A C 1
ATOM 2370 O O . ASN A 1 295 ? 3.899 -15.052 -23.169 1.00 94.00 295 ASN A O 1
ATOM 2374 N N . LEU A 1 296 ? 3.418 -12.967 -22.495 1.00 94.75 296 LEU A N 1
ATOM 2375 C CA . LEU A 1 296 ? 4.799 -12.492 -22.436 1.00 94.75 296 LEU A CA 1
ATOM 2376 C C . LEU A 1 296 ? 5.442 -12.854 -21.086 1.00 94.75 296 LEU A C 1
ATOM 2378 O O . LEU A 1 296 ? 4.745 -12.933 -20.072 1.00 94.75 296 LEU A O 1
ATOM 2382 N N . PRO A 1 297 ? 6.770 -13.065 -21.044 1.00 92.62 297 PRO A N 1
ATOM 2383 C CA . PRO A 1 297 ? 7.466 -13.362 -19.799 1.00 92.62 297 PRO A CA 1
ATOM 2384 C C . PRO A 1 297 ? 7.427 -12.170 -18.836 1.00 92.62 297 PRO A C 1
ATOM 2386 O O . PRO A 1 297 ? 7.373 -11.013 -19.251 1.00 92.62 297 PRO A O 1
ATOM 2389 N N . LEU A 1 298 ? 7.521 -12.456 -17.540 1.00 92.25 298 LEU A N 1
ATOM 2390 C CA . LEU A 1 298 ? 7.745 -11.447 -16.509 1.00 92.25 298 LEU A CA 1
ATOM 2391 C C . LEU A 1 298 ? 9.242 -11.386 -16.210 1.00 92.25 298 LEU A C 1
ATOM 2393 O O . LEU A 1 298 ? 9.833 -12.387 -15.811 1.00 92.25 298 LEU A O 1
ATOM 2397 N N . LEU A 1 299 ? 9.858 -10.222 -16.418 1.00 92.81 299 LEU A N 1
ATOM 2398 C CA . LEU A 1 299 ? 11.278 -10.011 -16.151 1.00 92.81 299 LEU A CA 1
ATOM 2399 C C . LEU A 1 299 ? 11.469 -8.836 -15.198 1.00 92.81 299 LEU A C 1
ATOM 2401 O O . LEU A 1 299 ? 11.262 -7.682 -15.582 1.00 92.81 299 LEU A O 1
ATOM 2405 N N . SER A 1 300 ? 11.890 -9.122 -13.964 1.00 94.00 300 SER A N 1
ATOM 2406 C CA . SER A 1 300 ? 12.126 -8.078 -12.973 1.00 94.00 300 SER A CA 1
ATOM 2407 C C . SER A 1 300 ? 13.583 -7.626 -12.946 1.00 94.00 300 SER A C 1
ATOM 2409 O O . SER A 1 300 ? 14.467 -8.370 -12.550 1.00 94.00 300 SER A O 1
ATOM 2411 N N . VAL A 1 301 ? 13.839 -6.371 -13.322 1.00 95.38 301 VAL A N 1
ATOM 2412 C CA . VAL A 1 301 ? 15.182 -5.770 -13.289 1.00 95.38 301 VAL A CA 1
ATOM 2413 C C . VAL A 1 301 ? 15.455 -4.902 -12.061 1.00 95.38 301 VAL A C 1
ATOM 2415 O O . VAL A 1 301 ? 16.576 -4.422 -11.912 1.00 95.38 301 VAL A O 1
ATOM 2418 N N . ILE A 1 302 ? 14.470 -4.695 -11.183 1.00 95.62 302 ILE A N 1
ATOM 2419 C CA . ILE A 1 302 ? 14.615 -3.921 -9.941 1.00 95.62 302 ILE A CA 1
ATOM 2420 C C . ILE A 1 302 ? 14.322 -4.851 -8.764 1.00 95.62 302 ILE A C 1
ATOM 2422 O O . ILE A 1 302 ? 13.318 -5.560 -8.767 1.00 95.62 302 ILE A O 1
ATOM 2426 N N . THR A 1 303 ? 15.221 -4.866 -7.786 1.00 94.94 303 THR A N 1
ATOM 2427 C CA . THR A 1 303 ? 15.105 -5.670 -6.568 1.00 94.94 303 THR A CA 1
ATOM 2428 C C . THR A 1 303 ? 14.252 -4.969 -5.512 1.00 94.94 303 THR A C 1
ATOM 2430 O O . THR A 1 303 ? 13.985 -3.768 -5.604 1.00 94.94 303 THR A O 1
ATOM 2433 N N . GLU A 1 304 ? 13.862 -5.701 -4.469 1.00 91.88 304 GLU A N 1
ATOM 2434 C CA . GLU A 1 304 ? 13.100 -5.164 -3.331 1.00 91.88 304 GLU A CA 1
ATOM 2435 C C . GLU A 1 304 ? 13.857 -4.046 -2.587 1.00 91.88 304 GLU A C 1
ATOM 2437 O O . GLU A 1 304 ? 13.245 -3.166 -1.989 1.00 91.88 304 GLU A O 1
ATOM 2442 N N . GLU A 1 305 ? 15.187 -3.991 -2.697 1.00 91.81 305 GLU A N 1
ATOM 2443 C CA . GLU A 1 305 ? 16.007 -2.905 -2.145 1.00 91.81 305 GLU A CA 1
ATOM 2444 C C . GLU A 1 305 ? 16.015 -1.632 -3.012 1.00 91.81 305 GLU A C 1
ATOM 2446 O O . GLU A 1 305 ? 16.762 -0.694 -2.723 1.00 91.81 305 GLU A O 1
ATOM 2451 N N . GLY A 1 306 ? 15.248 -1.587 -4.106 1.00 94.12 306 GLY A N 1
ATOM 2452 C CA . GLY A 1 306 ? 15.237 -0.449 -5.028 1.00 94.12 306 GLY A CA 1
ATOM 2453 C C . GLY A 1 306 ? 16.543 -0.298 -5.806 1.00 94.12 306 GLY A C 1
ATOM 2454 O O . GLY A 1 306 ? 16.976 0.821 -6.106 1.00 94.12 306 GLY A O 1
ATOM 2455 N N . LYS A 1 307 ? 17.193 -1.423 -6.118 1.00 96.62 307 LYS A N 1
ATOM 2456 C CA . LYS A 1 307 ? 18.436 -1.475 -6.894 1.00 96.62 307 LYS A CA 1
ATOM 2457 C C . LYS A 1 307 ? 18.255 -2.267 -8.175 1.00 96.62 307 LYS A C 1
ATOM 2459 O O . LYS A 1 307 ? 17.391 -3.131 -8.266 1.00 96.62 307 LYS A O 1
ATOM 2464 N N . ILE A 1 308 ? 19.094 -1.998 -9.165 1.00 97.06 308 ILE A N 1
ATOM 2465 C CA . ILE A 1 308 ? 19.105 -2.767 -10.406 1.00 97.06 308 ILE A CA 1
ATOM 2466 C C . ILE A 1 308 ? 19.666 -4.172 -10.136 1.00 97.06 308 ILE A C 1
ATOM 2468 O O . ILE A 1 308 ? 20.796 -4.329 -9.660 1.00 97.06 308 ILE A O 1
ATOM 2472 N N . GLY A 1 309 ? 18.851 -5.185 -10.426 1.00 95.12 309 GLY A N 1
ATOM 2473 C CA . GLY A 1 309 ? 19.101 -6.596 -10.145 1.00 95.12 309 GLY A CA 1
ATOM 2474 C C . GLY A 1 309 ? 19.929 -7.318 -11.208 1.00 95.12 309 GLY A C 1
ATOM 2475 O O . GLY A 1 309 ? 20.359 -6.740 -12.205 1.00 95.12 309 GLY A O 1
ATOM 2476 N N . HIS A 1 310 ? 20.141 -8.617 -10.986 1.00 93.50 310 HIS A N 1
ATOM 2477 C CA . HIS A 1 310 ? 21.011 -9.451 -11.820 1.00 93.50 310 HIS A CA 1
ATOM 2478 C C . HIS A 1 310 ? 20.428 -9.776 -13.205 1.00 93.50 310 HIS A C 1
ATOM 2480 O O . HIS A 1 310 ? 21.195 -10.045 -14.128 1.00 93.50 310 HIS A O 1
ATOM 2486 N N . ASP A 1 311 ? 19.104 -9.692 -13.352 1.00 91.56 311 ASP A N 1
ATOM 2487 C CA . ASP A 1 311 ? 18.377 -9.873 -14.616 1.00 91.56 311 ASP A CA 1
ATOM 2488 C C . ASP A 1 311 ? 18.551 -8.698 -15.598 1.00 91.56 311 ASP A C 1
ATOM 2490 O O . ASP A 1 311 ? 18.206 -8.792 -16.779 1.00 91.56 311 ASP A O 1
ATOM 2494 N N . ALA A 1 312 ? 19.114 -7.579 -15.130 1.00 93.75 312 ALA A N 1
ATOM 2495 C CA . ALA A 1 312 ? 19.558 -6.478 -15.975 1.00 93.75 312 ALA A CA 1
ATOM 2496 C C . ALA A 1 312 ? 20.979 -6.729 -16.526 1.00 93.75 312 ALA A C 1
ATOM 2498 O O . ALA A 1 312 ? 21.692 -7.618 -16.057 1.00 93.75 312 ALA A O 1
ATOM 2499 N N . PRO A 1 313 ? 21.472 -5.929 -17.486 1.00 94.56 313 PRO A N 1
ATOM 2500 C CA . PRO A 1 313 ? 22.860 -6.020 -17.931 1.00 94.56 313 PRO A CA 1
ATOM 2501 C C . PRO A 1 313 ? 23.845 -5.712 -16.802 1.00 94.56 313 PRO A C 1
ATOM 2503 O O . PRO A 1 313 ? 23.661 -4.766 -16.035 1.00 94.56 313 PRO A O 1
ATOM 2506 N N . ARG A 1 314 ? 24.949 -6.468 -16.760 1.00 94.19 314 ARG A N 1
ATOM 2507 C CA . ARG A 1 314 ? 25.965 -6.410 -15.693 1.00 94.19 314 ARG A CA 1
ATOM 2508 C C . ARG A 1 314 ? 26.505 -5.008 -15.399 1.00 94.19 314 ARG A C 1
ATOM 2510 O O . ARG A 1 314 ? 26.904 -4.736 -14.274 1.00 94.19 314 ARG A O 1
ATOM 2517 N N . ALA A 1 315 ? 26.516 -4.125 -16.396 1.00 94.94 315 ALA A N 1
ATOM 2518 C CA . ALA A 1 315 ? 26.974 -2.745 -16.254 1.00 94.94 315 ALA A CA 1
ATOM 2519 C C . ALA A 1 315 ? 26.137 -1.901 -15.273 1.00 94.94 315 ALA A C 1
ATOM 2521 O O . ALA A 1 315 ? 26.626 -0.868 -14.821 1.00 94.94 315 ALA A O 1
ATOM 2522 N N . TYR A 1 316 ? 24.911 -2.331 -14.949 1.00 96.44 316 TYR A N 1
ATOM 2523 C CA . TYR A 1 316 ? 23.979 -1.584 -14.101 1.00 96.44 316 TYR A CA 1
ATOM 2524 C C . TYR A 1 316 ? 23.746 -2.219 -12.725 1.00 96.44 316 TYR A C 1
ATOM 2526 O O . TYR A 1 316 ? 23.088 -1.611 -11.888 1.00 96.44 316 TYR A O 1
ATOM 2534 N N . HIS A 1 317 ? 24.262 -3.425 -12.469 1.00 96.94 317 HIS A N 1
ATOM 2535 C CA . HIS A 1 317 ? 23.991 -4.173 -11.235 1.00 96.94 317 HIS A CA 1
ATOM 2536 C C . HIS A 1 317 ? 24.353 -3.376 -9.976 1.00 96.94 317 HIS A C 1
ATOM 2538 O O . HIS A 1 317 ? 25.453 -2.838 -9.858 1.00 96.94 317 HIS A O 1
ATOM 2544 N N . GLY A 1 318 ? 23.437 -3.347 -9.006 1.00 96.12 318 GLY A N 1
ATOM 2545 C CA . GLY A 1 318 ? 23.640 -2.724 -7.697 1.00 96.12 318 GLY A CA 1
ATOM 2546 C C . GLY A 1 318 ? 23.482 -1.201 -7.661 1.00 96.12 318 GLY A C 1
ATOM 2547 O O . GLY A 1 318 ? 23.506 -0.632 -6.568 1.00 96.12 318 GLY A O 1
ATOM 2548 N N . LEU A 1 319 ? 23.284 -0.547 -8.810 1.00 97.00 319 LEU A N 1
ATOM 2549 C CA . LEU A 1 319 ? 22.926 0.870 -8.862 1.00 97.00 319 LEU A CA 1
ATOM 2550 C C . LEU A 1 319 ? 21.541 1.089 -8.256 1.00 97.00 319 LEU A C 1
ATOM 2552 O O . LEU A 1 319 ? 20.663 0.237 -8.394 1.00 97.00 319 LEU A O 1
ATOM 2556 N N . SER A 1 320 ? 21.330 2.245 -7.626 1.00 96.75 320 SER A N 1
ATOM 2557 C CA . SER A 1 320 ? 19.977 2.692 -7.285 1.00 96.75 320 SER A CA 1
ATOM 2558 C C . SER A 1 320 ? 19.147 2.874 -8.564 1.00 96.75 320 SER A C 1
ATOM 2560 O O . SER A 1 320 ? 19.706 3.085 -9.641 1.00 96.75 320 SER A O 1
ATOM 2562 N N . VAL A 1 321 ? 17.816 2.826 -8.471 1.00 94.75 321 VAL A N 1
ATOM 2563 C CA . VAL A 1 321 ? 16.931 3.120 -9.620 1.00 94.75 321 VAL A CA 1
ATOM 2564 C C . VAL A 1 321 ? 17.245 4.491 -10.239 1.00 94.75 321 VAL A C 1
ATOM 2566 O O . VAL A 1 321 ? 17.261 4.630 -11.462 1.00 94.75 321 VAL A O 1
ATOM 2569 N N . GLU A 1 322 ? 17.557 5.495 -9.416 1.00 94.44 322 GLU A N 1
ATOM 2570 C CA . GLU A 1 322 ? 17.873 6.847 -9.886 1.00 94.44 322 GLU A CA 1
ATOM 2571 C C . GLU A 1 322 ? 19.241 6.925 -10.586 1.00 94.44 322 GLU A C 1
ATOM 2573 O O . GLU A 1 322 ? 19.363 7.527 -11.656 1.00 94.44 322 GLU A O 1
ATOM 2578 N N . ASP A 1 323 ? 20.274 6.287 -10.031 1.00 97.00 323 ASP A N 1
ATOM 2579 C CA . ASP A 1 323 ? 21.603 6.249 -10.654 1.00 97.00 323 ASP A CA 1
ATOM 2580 C C . ASP A 1 323 ? 21.601 5.381 -11.914 1.00 97.00 323 ASP A C 1
ATOM 2582 O O . ASP A 1 323 ? 22.188 5.757 -12.931 1.00 97.00 323 ASP A O 1
ATOM 2586 N N . GLY A 1 324 ? 20.861 4.270 -11.886 1.00 96.56 324 GLY A N 1
ATOM 2587 C CA . GLY A 1 324 ? 20.590 3.431 -13.048 1.00 96.56 324 GLY A CA 1
ATOM 2588 C C . GLY A 1 324 ? 19.926 4.229 -14.167 1.00 96.56 324 GLY A C 1
ATOM 2589 O O . GLY A 1 324 ? 20.380 4.169 -15.307 1.00 96.56 324 GLY A O 1
ATOM 2590 N N . ARG A 1 325 ? 18.926 5.064 -13.846 1.00 96.75 325 ARG A N 1
ATOM 2591 C CA . ARG A 1 325 ? 18.288 5.984 -14.803 1.00 96.75 325 ARG A CA 1
ATOM 2592 C C . ARG A 1 325 ? 19.294 6.941 -15.430 1.00 96.75 325 ARG A C 1
ATOM 2594 O O . ARG A 1 325 ? 19.340 7.052 -16.655 1.00 96.75 325 ARG A O 1
ATOM 2601 N N . LYS A 1 326 ? 20.117 7.610 -14.617 1.00 96.94 326 LYS A N 1
ATOM 2602 C CA . LYS A 1 326 ? 21.147 8.546 -15.105 1.00 96.94 326 LYS A CA 1
ATOM 2603 C C . LYS A 1 326 ? 22.137 7.845 -16.037 1.00 96.94 326 LYS A C 1
ATOM 2605 O O . LYS A 1 326 ? 22.443 8.370 -17.107 1.00 96.94 326 LYS A O 1
ATOM 2610 N N . GLN A 1 327 ? 22.600 6.655 -15.659 1.00 97.38 327 GLN A N 1
ATOM 2611 C CA . GLN A 1 327 ? 23.570 5.902 -16.448 1.00 97.38 327 GLN A CA 1
ATOM 2612 C C . GLN A 1 327 ? 22.973 5.377 -17.759 1.00 97.38 327 GLN A C 1
ATOM 2614 O O . GLN A 1 327 ? 23.589 5.540 -18.810 1.00 97.38 327 GLN A O 1
ATOM 2619 N N . VAL A 1 328 ? 21.758 4.820 -17.727 1.00 97.06 328 VAL A N 1
ATOM 2620 C CA . VAL A 1 328 ? 21.046 4.355 -18.929 1.00 97.06 328 VAL A CA 1
ATOM 2621 C C . VAL A 1 328 ? 20.868 5.496 -19.929 1.00 97.06 328 VAL A C 1
ATOM 2623 O O . VAL A 1 328 ? 21.180 5.329 -21.106 1.00 97.06 328 VAL A O 1
ATOM 2626 N N . VAL A 1 329 ? 20.430 6.674 -19.472 1.00 97.06 329 VAL A N 1
ATOM 2627 C CA . VAL A 1 329 ? 20.264 7.848 -20.344 1.00 97.06 329 VAL A CA 1
ATOM 2628 C C . VAL A 1 329 ? 21.598 8.258 -20.973 1.00 97.06 329 VAL A C 1
ATOM 2630 O O . VAL A 1 329 ? 21.658 8.448 -22.187 1.00 97.06 329 VAL A O 1
ATOM 2633 N N . ALA A 1 330 ? 22.673 8.329 -20.182 1.00 97.31 330 ALA A N 1
ATOM 2634 C CA . ALA A 1 330 ? 24.002 8.690 -20.676 1.00 97.31 330 ALA A CA 1
ATOM 2635 C C . ALA A 1 330 ? 24.558 7.676 -21.694 1.00 97.31 330 ALA A C 1
ATOM 2637 O O . ALA A 1 330 ? 25.217 8.058 -22.664 1.00 97.31 330 ALA A O 1
ATOM 2638 N N . ASP A 1 331 ? 24.306 6.381 -21.498 1.00 97.12 331 ASP A N 1
ATOM 2639 C CA . ASP A 1 331 ? 24.762 5.338 -22.418 1.00 97.12 331 ASP A CA 1
ATOM 2640 C C . ASP A 1 331 ? 23.937 5.324 -23.717 1.00 97.12 331 ASP A C 1
ATOM 2642 O O . ASP A 1 331 ? 24.505 5.219 -24.805 1.00 97.12 331 ASP A O 1
ATOM 2646 N N . VAL A 1 332 ? 22.615 5.514 -23.638 1.00 95.88 332 VAL A N 1
ATOM 2647 C CA . VAL A 1 332 ? 21.735 5.655 -24.814 1.00 95.88 332 VAL A CA 1
ATOM 2648 C C . VAL A 1 332 ? 22.091 6.902 -25.633 1.00 95.88 332 VAL A C 1
ATOM 2650 O O . VAL A 1 332 ? 22.106 6.847 -26.866 1.00 95.88 332 VAL A O 1
ATOM 2653 N N . GLU A 1 333 ? 22.418 8.016 -24.975 1.00 96.19 333 GLU A N 1
ATOM 2654 C CA . GLU A 1 333 ? 22.903 9.235 -25.630 1.00 96.19 333 GLU A CA 1
ATOM 2655 C C . GLU A 1 333 ? 24.249 9.001 -26.329 1.00 96.19 333 GLU A C 1
ATOM 2657 O O . GLU A 1 333 ? 24.408 9.360 -27.496 1.00 96.19 333 GLU A O 1
ATOM 2662 N N . ARG A 1 334 ? 25.192 8.312 -25.672 1.00 96.31 334 ARG A N 1
ATOM 2663 C CA . ARG A 1 334 ? 26.499 7.962 -26.256 1.00 96.31 334 ARG A CA 1
ATOM 2664 C C . ARG A 1 334 ? 26.377 7.081 -27.498 1.00 96.31 334 ARG A C 1
ATOM 2666 O O . ARG A 1 334 ? 27.187 7.201 -28.414 1.00 96.31 334 ARG A O 1
ATOM 2673 N N . LEU A 1 335 ? 25.370 6.211 -27.537 1.00 93.62 335 LEU A N 1
ATOM 2674 C CA . LEU A 1 335 ? 25.047 5.380 -28.698 1.00 93.62 335 LEU A CA 1
ATOM 2675 C C . LEU A 1 335 ? 24.273 6.136 -29.793 1.00 93.62 335 LEU A C 1
ATOM 2677 O O . LEU A 1 335 ? 23.971 5.550 -30.832 1.00 93.62 335 LEU A O 1
ATOM 2681 N N . GLY A 1 336 ? 23.938 7.414 -29.584 1.00 94.44 336 GLY A N 1
ATOM 2682 C CA . GLY A 1 336 ? 23.165 8.222 -30.530 1.00 94.44 336 GLY A CA 1
ATOM 2683 C C . GLY A 1 336 ? 21.702 7.789 -30.662 1.00 94.44 336 GLY A C 1
ATOM 2684 O O . GLY A 1 336 ? 21.048 8.119 -31.651 1.00 94.44 336 GLY A O 1
ATOM 2685 N N . LEU A 1 337 ? 21.184 7.028 -29.693 1.00 94.75 337 LEU A N 1
ATOM 2686 C CA . LEU A 1 337 ? 19.821 6.489 -29.714 1.00 94.75 337 LEU A CA 1
ATOM 2687 C C . LEU A 1 337 ? 18.810 7.426 -29.037 1.00 94.75 337 LEU A C 1
ATOM 2689 O O . LEU A 1 337 ? 17.613 7.337 -29.320 1.00 94.75 337 LEU A O 1
ATOM 2693 N N . LEU A 1 338 ? 19.268 8.352 -28.190 1.00 96.56 338 LEU A N 1
ATOM 2694 C CA . LEU A 1 338 ? 18.421 9.363 -27.555 1.00 96.56 338 LEU A CA 1
ATOM 2695 C C . LEU A 1 338 ? 18.025 10.445 -28.571 1.00 96.56 338 LEU A C 1
ATOM 2697 O O . LEU A 1 338 ? 18.879 11.130 -29.128 1.00 96.56 338 LEU A O 1
ATOM 2701 N N . LYS A 1 339 ? 16.721 10.619 -28.812 1.00 95.56 339 LYS A N 1
ATOM 2702 C CA . LYS A 1 339 ? 16.200 11.613 -29.763 1.00 95.56 339 LYS A CA 1
ATOM 2703 C C . LYS A 1 339 ? 15.987 12.984 -29.132 1.00 95.56 339 LYS A C 1
ATOM 2705 O O . LYS A 1 339 ? 16.360 13.989 -29.734 1.00 95.56 339 LYS A O 1
ATOM 2710 N N . LYS A 1 340 ? 15.295 13.023 -27.994 1.00 95.69 340 LYS A N 1
ATOM 2711 C CA . LYS A 1 340 ? 14.980 14.238 -27.229 1.00 95.69 340 LYS A CA 1
ATOM 2712 C C . LYS A 1 340 ? 14.532 13.872 -25.812 1.00 95.69 340 LYS A C 1
ATOM 2714 O O . LYS A 1 340 ? 14.133 12.732 -25.562 1.00 95.69 340 LYS A O 1
ATOM 2719 N N . ILE A 1 341 ? 14.576 14.860 -24.927 1.00 96.31 341 ILE A N 1
ATOM 2720 C CA . ILE A 1 341 ? 14.031 14.812 -23.570 1.00 96.31 341 ILE A CA 1
ATOM 2721 C C . ILE A 1 341 ? 13.113 16.024 -23.418 1.00 96.31 341 ILE A C 1
ATOM 2723 O O . ILE A 1 341 ? 13.502 17.127 -23.798 1.00 96.31 341 ILE A O 1
ATOM 2727 N N . GLU A 1 342 ? 11.913 15.816 -22.891 1.00 95.44 342 GLU A N 1
ATOM 2728 C CA . GLU A 1 342 ? 10.929 16.874 -22.643 1.00 95.44 342 GLU A CA 1
ATOM 2729 C C . GLU A 1 342 ? 10.468 16.819 -21.192 1.00 95.44 342 GLU A C 1
ATOM 2731 O O . GLU A 1 342 ? 10.399 15.736 -20.611 1.00 95.44 342 GLU A O 1
ATOM 2736 N N . ASP A 1 343 ? 10.152 17.970 -20.607 1.00 95.25 343 ASP A N 1
ATOM 2737 C CA . ASP A 1 343 ? 9.519 18.004 -19.291 1.00 95.25 343 ASP A CA 1
ATOM 2738 C C . ASP A 1 343 ? 8.097 17.443 -19.406 1.00 95.25 343 ASP A C 1
ATOM 2740 O O . ASP A 1 343 ? 7.389 17.684 -20.390 1.00 95.25 343 ASP A O 1
ATOM 2744 N N . HIS A 1 344 ? 7.696 16.642 -18.424 1.00 92.50 344 HIS A N 1
ATOM 2745 C CA . HIS A 1 344 ? 6.411 15.961 -18.443 1.00 92.50 344 HIS A CA 1
ATOM 2746 C C . HIS A 1 344 ? 5.868 15.806 -17.033 1.00 92.50 344 HIS A C 1
ATOM 2748 O O . HIS A 1 344 ? 6.501 15.199 -16.174 1.00 92.50 344 HIS A O 1
ATOM 2754 N N . GLU A 1 345 ? 4.671 16.330 -16.823 1.00 92.62 345 GLU A N 1
ATOM 2755 C CA . GLU A 1 345 ? 3.936 16.170 -15.581 1.00 92.62 345 GLU A CA 1
ATOM 2756 C C . GLU A 1 345 ? 3.270 14.791 -15.547 1.00 92.62 345 GLU A C 1
ATOM 2758 O O . GLU A 1 345 ? 2.577 14.406 -16.492 1.00 92.62 345 GLU A O 1
ATOM 2763 N N . HIS A 1 346 ? 3.492 14.037 -14.472 1.00 88.44 346 HIS A N 1
ATOM 2764 C CA . HIS A 1 346 ? 2.926 12.701 -14.305 1.00 88.44 346 HIS A CA 1
ATOM 2765 C C . HIS A 1 346 ? 2.483 12.434 -12.869 1.00 88.44 346 HIS A C 1
ATOM 2767 O O . HIS A 1 346 ? 2.871 13.138 -11.941 1.00 88.44 346 HIS A O 1
ATOM 2773 N N . ARG A 1 347 ? 1.646 11.409 -12.698 1.00 89.44 347 ARG A N 1
ATOM 2774 C CA . ARG A 1 347 ? 1.175 10.965 -11.385 1.00 89.44 347 ARG A CA 1
ATOM 2775 C C . ARG A 1 347 ? 2.083 9.862 -10.858 1.00 89.44 347 ARG A C 1
ATOM 2777 O O . ARG A 1 347 ? 2.272 8.859 -11.546 1.00 89.44 347 ARG A O 1
ATOM 2784 N N . VAL A 1 348 ? 2.606 10.045 -9.653 1.00 86.94 348 VAL A N 1
ATOM 2785 C CA . VAL A 1 348 ? 3.526 9.126 -8.974 1.00 86.94 348 VAL A CA 1
ATOM 2786 C C . VAL A 1 348 ? 2.877 8.669 -7.671 1.00 86.94 348 VAL A C 1
ATOM 2788 O O . VAL A 1 348 ? 2.237 9.472 -6.999 1.00 86.94 348 VAL A O 1
ATOM 2791 N N . GLY A 1 349 ? 2.971 7.374 -7.360 1.00 86.50 349 GLY A N 1
ATOM 2792 C CA . GLY A 1 349 ? 2.501 6.821 -6.086 1.00 86.50 349 GLY A CA 1
ATOM 2793 C C . GLY A 1 349 ? 3.577 6.947 -5.006 1.00 86.50 349 GLY A C 1
ATOM 2794 O O . GLY A 1 349 ? 4.735 6.623 -5.284 1.00 86.50 349 GLY A O 1
ATOM 2795 N N . HIS A 1 350 ? 3.191 7.400 -3.812 1.00 83.06 350 HIS A N 1
ATOM 2796 C CA . HIS A 1 350 ? 4.055 7.620 -2.646 1.00 83.06 350 HIS A CA 1
ATOM 2797 C C . HIS A 1 350 ? 3.731 6.683 -1.484 1.00 83.06 350 HIS A C 1
ATOM 2799 O O . HIS A 1 350 ? 2.543 6.305 -1.339 1.00 83.06 350 HIS A O 1
#

Radius of gyration: 30.05 Å; Cα contacts (8 Å, |Δi|>4): 539; chains: 1; bounding box: 66×53×99 Å

Secondary structure (DSSP, 8-state):
----SS--GGGTHHHHHHHHHHTTTTS---TTSS-EEEEE--PPBTTSPPPHHHHHHHHHHHHHHHHHHHTT-EEEEE-EEB--HHHHHHHHHHHHHHTT--GGGS-HHHHHHHHHHHHHHHHHHHHHHHHHTT----GGG-EETTSHHHHHHHHHHHHHHHHTT---------EEETTTTEEE-GGG--EEEEEEEEEEEEEEBPPPTT--SS--EEEEEES-GGGGGG--EEEE-TT-TTTTTTTT-EEEPTTT--EEEEEE-TTS-TTSTTSEEEE-TTT-HHHHHHHHHHTPPP---B-TTSBB-TTS-GGGTT-BHHHHHHHHHHHHHHTT-EEEEEEEEEEEE-

Mean predicted aligned error: 7.26 Å